Protein AF-0000000075213824 (afdb_homodimer)

InterPro domains:
  IPR003691 Fluoride-specific ion channel FluC [MF_00454] (3-118)
  IPR003691 Fluoride-specific ion channel FluC [PF02537] (4-113)
  IPR003691 Fluoride-specific ion channel FluC [PTHR28259] (3-113)
  IPR003691 Fluoride-specific ion channel FluC [TIGR00494] (4-116)

Foldseek 3Di:
DLVVLQAQLLVQLQVVLVVQVPPDDPDLAPVSLLVQLLQLLLQLLQLVLLPVVDDDDDPSVCSNRNNRNSVNNHDDVVLVVSLVVCVVVVVPVSSVCSVVSSVVSSVVSSVNSNVVNVVVD/DQVVLQAQLLVQLQVVLVVQVPPDDPDLAPVSLLVQLLQLLLQLLQLVLLPVVDDDDDPSVCSNRNNRNSVNNHDDVVLVVSLVVCVVVVVPVSSVCSVVSSVVSSVVSSVNSNVVNVVVD

Sequence (242 aa):
MNFLFVALGGALGAVLRYAISLIPVKTDFPILTLVTNIVGAVAIGFIVGIVSEKENTSPNTVLFWKTGVCGGFTTFSTFSLEAVNLFENKMYCLGGLYVALSVAFCLLGVFCGKRLASVVAMNFLFVALGGALGAVLRYAISLIPVKTDFPILTLVTNIVGAVAIGFIVGIVSEKENTSPNTVLFWKTGVCGGFTTFSTFSLEAVNLFENKMYCLGGLYVALSVAFCLLGVFCGKRLASVVA

Structure (mmCIF, N/CA/C/O backbone):
data_AF-0000000075213824-model_v1
#
loop_
_entity.id
_entity.type
_entity.pdbx_description
1 polymer 'Fluoride-specific ion channel FluC'
#
loop_
_atom_site.group_PDB
_atom_site.id
_atom_site.type_symbol
_atom_site.label_atom_id
_atom_site.label_alt_id
_atom_site.label_comp_id
_atom_site.label_asym_id
_atom_site.label_entity_id
_atom_site.label_seq_id
_atom_site.pdbx_PDB_ins_code
_atom_site.Cartn_x
_atom_site.Cartn_y
_atom_site.Cartn_z
_atom_site.occupancy
_atom_site.B_iso_or_equiv
_atom_site.auth_seq_id
_atom_site.auth_comp_id
_atom_site.auth_asym_id
_atom_site.auth_atom_id
_atom_site.pdbx_PDB_model_num
ATOM 1 N N . MET A 1 1 ? 19.828 -13.445 2.869 1 72.81 1 MET A N 1
ATOM 2 C C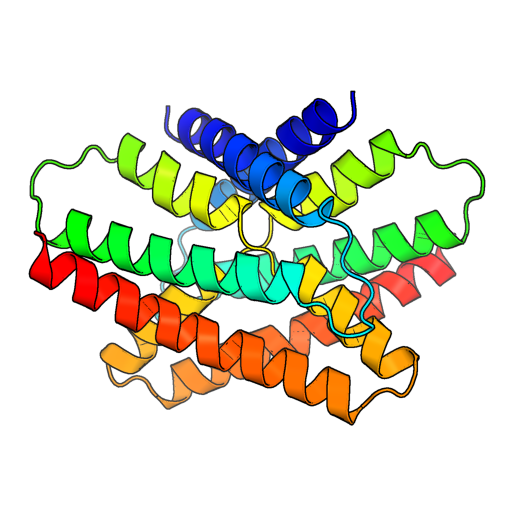A . MET A 1 1 ? 19.828 -13.242 1.422 1 72.81 1 MET A CA 1
ATOM 3 C C . MET A 1 1 ? 18.453 -12.781 0.932 1 72.81 1 MET A C 1
ATOM 5 O O . MET A 1 1 ? 18.359 -11.789 0.207 1 72.81 1 MET A O 1
ATOM 9 N N . ASN A 1 2 ? 17.375 -13.109 1.515 1 92.38 2 ASN A N 1
ATOM 10 C CA . ASN A 1 2 ? 16 -12.758 1.125 1 92.38 2 ASN A CA 1
ATOM 11 C C . ASN A 1 2 ? 15.664 -11.328 1.517 1 92.38 2 ASN A C 1
ATOM 13 O O . ASN A 1 2 ? 15.156 -10.562 0.696 1 92.38 2 ASN A O 1
ATOM 17 N N . PHE A 1 3 ? 16.297 -10.883 2.588 1 96.62 3 PHE A N 1
ATOM 18 C CA . PHE A 1 3 ? 15.938 -9.578 3.127 1 96.62 3 PHE A CA 1
ATOM 19 C C . PHE A 1 3 ? 16.578 -8.461 2.314 1 96.62 3 PHE A C 1
ATOM 21 O O . PHE A 1 3 ? 16 -7.383 2.166 1 96.62 3 PHE A O 1
ATOM 28 N N . LEU A 1 4 ? 17.719 -8.758 1.762 1 97.75 4 LEU A N 1
ATOM 29 C CA . LEU A 1 4 ? 18.422 -7.754 0.97 1 97.75 4 LEU A CA 1
ATOM 30 C C . LEU A 1 4 ? 17.656 -7.449 -0.316 1 97.75 4 LEU A C 1
ATOM 32 O O . LEU A 1 4 ? 17.562 -6.289 -0.723 1 97.75 4 LEU A O 1
ATOM 36 N N . PHE A 1 5 ? 17.156 -8.438 -0.969 1 98.31 5 PHE A N 1
ATOM 37 C CA . PHE A 1 5 ? 16.391 -8.258 -2.193 1 98.31 5 PHE A CA 1
ATOM 38 C C . PHE A 1 5 ? 15.109 -7.484 -1.914 1 98.31 5 PHE A C 1
ATOM 40 O O . PHE A 1 5 ? 14.711 -6.617 -2.699 1 98.31 5 PHE A O 1
ATOM 47 N N . VAL A 1 6 ? 14.5 -7.77 -0.784 1 98.75 6 VAL A N 1
ATOM 48 C CA . VAL A 1 6 ? 13.281 -7.074 -0.372 1 98.75 6 VAL A CA 1
ATOM 49 C C . VAL A 1 6 ? 13.609 -5.617 -0.057 1 98.75 6 VAL A C 1
ATOM 51 O O . VAL A 1 6 ? 12.875 -4.711 -0.455 1 98.75 6 VAL A O 1
ATOM 54 N N . ALA A 1 7 ? 14.734 -5.457 0.624 1 98.81 7 ALA A N 1
ATOM 55 C CA . ALA A 1 7 ? 15.156 -4.105 0.99 1 98.81 7 ALA A CA 1
ATOM 56 C C . ALA A 1 7 ? 15.445 -3.268 -0.251 1 98.81 7 ALA A C 1
ATOM 58 O O . ALA A 1 7 ? 14.984 -2.129 -0.359 1 98.81 7 ALA A O 1
ATOM 59 N N . LEU A 1 8 ? 16.156 -3.787 -1.175 1 98.75 8 LEU A N 1
ATOM 60 C CA . LEU A 1 8 ? 16.516 -3.076 -2.396 1 98.75 8 LEU A CA 1
ATOM 61 C C . LEU A 1 8 ? 15.289 -2.805 -3.254 1 98.75 8 LEU A C 1
ATOM 63 O O . LEU A 1 8 ? 15.133 -1.708 -3.793 1 98.75 8 LEU A O 1
ATOM 67 N N . GLY A 1 9 ? 14.484 -3.814 -3.404 1 98.81 9 GLY A N 1
ATOM 68 C CA . GLY A 1 9 ? 13.242 -3.617 -4.129 1 98.81 9 GLY A CA 1
ATOM 69 C C . GLY A 1 9 ? 12.328 -2.588 -3.486 1 98.81 9 GLY A C 1
ATOM 70 O O . GLY A 1 9 ? 11.75 -1.747 -4.176 1 98.81 9 GLY A O 1
ATOM 71 N N . GLY A 1 10 ? 12.211 -2.727 -2.127 1 98.88 10 GLY A N 1
ATOM 72 C CA . GLY A 1 10 ? 11.414 -1.757 -1.396 1 98.88 10 GLY A CA 1
ATOM 73 C C . GLY A 1 10 ? 11.906 -0.332 -1.553 1 98.88 10 GLY A C 1
ATOM 74 O O . GLY A 1 10 ? 11.109 0.595 -1.716 1 98.88 10 GLY A O 1
ATOM 75 N N . ALA A 1 11 ? 13.195 -0.197 -1.51 1 98.81 11 ALA A N 1
ATOM 76 C CA . ALA A 1 11 ? 13.797 1.117 -1.727 1 98.81 11 ALA A CA 1
ATOM 77 C C . ALA A 1 11 ? 13.461 1.649 -3.117 1 98.81 11 ALA A C 1
ATOM 79 O O . ALA A 1 11 ? 13.055 2.803 -3.266 1 98.81 11 ALA A O 1
ATOM 80 N N . LEU A 1 12 ? 13.641 0.849 -4.094 1 98.88 12 LEU A N 1
ATOM 81 C CA . LEU A 1 12 ? 13.352 1.25 -5.469 1 98.88 12 LEU A CA 1
ATOM 82 C C . LEU A 1 12 ? 11.875 1.611 -5.629 1 98.88 12 LEU A C 1
ATOM 84 O O . LEU A 1 12 ? 11.547 2.645 -6.219 1 98.88 12 LEU A O 1
ATOM 88 N N . GLY A 1 13 ? 11.016 0.754 -5.137 1 98.88 13 GLY A N 1
ATOM 89 C CA . GLY A 1 13 ? 9.586 1.029 -5.203 1 98.88 13 GLY A CA 1
ATOM 90 C C . GLY A 1 13 ? 9.203 2.344 -4.555 1 98.88 13 GLY A C 1
ATOM 91 O O . GLY A 1 13 ? 8.469 3.143 -5.145 1 98.88 13 GLY A O 1
ATOM 92 N N . ALA A 1 14 ? 9.727 2.529 -3.385 1 98.88 14 ALA A N 1
ATOM 93 C CA . ALA A 1 14 ? 9.414 3.748 -2.641 1 98.88 14 ALA A CA 1
ATOM 94 C C . ALA A 1 14 ? 9.922 4.984 -3.381 1 98.88 14 ALA A C 1
ATOM 96 O O . ALA A 1 14 ? 9.234 6.008 -3.432 1 98.88 14 ALA A O 1
ATOM 97 N N . VAL A 1 15 ? 11.086 4.91 -3.934 1 98.88 15 VAL A N 1
ATOM 98 C CA . VAL A 1 15 ? 11.688 6.031 -4.645 1 98.88 15 VAL A CA 1
ATOM 99 C C . VAL A 1 15 ? 10.883 6.336 -5.906 1 98.88 15 VAL A C 1
ATOM 101 O O . VAL A 1 15 ? 10.656 7.504 -6.238 1 98.88 15 VAL A O 1
ATOM 104 N N . LEU A 1 16 ? 10.438 5.348 -6.621 1 98.88 16 LEU A N 1
ATOM 105 C CA . LEU A 1 16 ? 9.617 5.551 -7.812 1 98.88 16 LEU A CA 1
ATOM 106 C C . LEU A 1 16 ? 8.281 6.184 -7.449 1 98.88 16 LEU A C 1
ATOM 108 O O . LEU A 1 16 ? 7.82 7.102 -8.125 1 98.88 16 LEU A O 1
ATOM 112 N N . ARG A 1 17 ? 7.691 5.637 -6.418 1 98.81 17 ARG A N 1
ATOM 113 C CA . ARG A 1 17 ? 6.445 6.234 -5.945 1 98.81 17 ARG A CA 1
ATOM 114 C C . ARG A 1 17 ? 6.641 7.707 -5.613 1 98.81 17 ARG A C 1
ATOM 116 O O . ARG A 1 17 ? 5.824 8.547 -5.996 1 98.81 17 ARG A O 1
ATOM 123 N N . TYR A 1 18 ? 7.664 8.023 -4.891 1 98.62 18 TYR A N 1
ATOM 124 C CA . TYR A 1 18 ? 7.945 9.398 -4.492 1 98.62 18 TYR A CA 1
ATOM 125 C C . TYR A 1 18 ? 8.188 10.281 -5.707 1 98.62 18 TYR A C 1
ATOM 127 O O . TYR A 1 18 ? 7.695 11.414 -5.773 1 98.62 18 TYR A O 1
ATOM 135 N N . ALA A 1 19 ? 8.984 9.773 -6.664 1 98.56 19 ALA A N 1
ATOM 136 C CA . ALA A 1 19 ? 9.25 10.523 -7.887 1 98.56 19 ALA A CA 1
ATOM 137 C C . ALA A 1 19 ? 7.953 10.883 -8.609 1 98.56 19 ALA A C 1
ATOM 139 O O . ALA A 1 19 ? 7.785 12.016 -9.07 1 98.56 19 ALA A O 1
ATOM 140 N N . ILE A 1 20 ? 7.051 9.953 -8.703 1 98.44 20 ILE A N 1
ATOM 141 C CA . ILE A 1 20 ? 5.762 10.188 -9.344 1 98.44 20 ILE A CA 1
ATOM 142 C C . ILE A 1 20 ? 4.973 11.234 -8.555 1 98.44 20 ILE A C 1
ATOM 144 O O . ILE A 1 20 ? 4.289 12.078 -9.141 1 98.44 20 ILE A O 1
ATOM 148 N N . SER A 1 21 ? 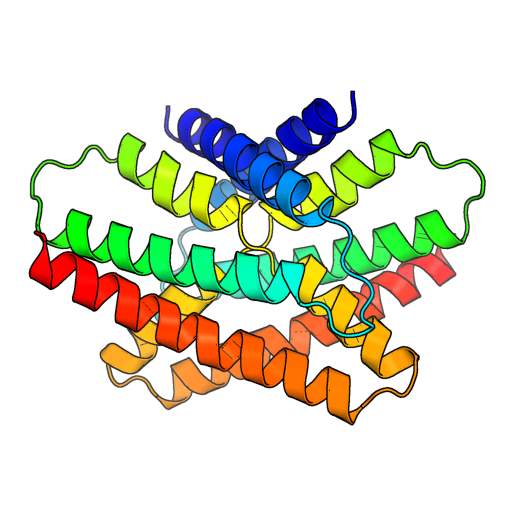5.113 11.188 -7.227 1 97.5 21 SER A N 1
ATOM 149 C CA . SER A 1 21 ? 4.367 12.102 -6.367 1 97.5 21 SER A CA 1
ATOM 150 C C . SER A 1 21 ? 4.828 13.539 -6.566 1 97.5 21 SER A C 1
ATOM 152 O O . SER A 1 21 ? 4.129 14.477 -6.176 1 97.5 21 SER A O 1
ATOM 154 N N . LEU A 1 22 ? 5.984 13.711 -7.141 1 96.81 22 LEU A N 1
ATOM 155 C CA . LEU A 1 22 ? 6.547 15.047 -7.32 1 96.81 22 LEU A CA 1
ATOM 156 C C . LEU A 1 22 ? 6.008 15.695 -8.594 1 96.81 22 LEU A C 1
ATOM 158 O O . LEU A 1 22 ? 6.191 16.906 -8.805 1 96.81 22 LEU A O 1
ATOM 162 N N . ILE A 1 23 ? 5.355 14.922 -9.477 1 97.19 23 ILE A N 1
ATOM 163 C CA . ILE A 1 23 ? 4.73 15.492 -10.672 1 97.19 23 ILE A CA 1
ATOM 164 C C . ILE A 1 23 ? 3.641 16.484 -10.258 1 97.19 23 ILE A C 1
ATOM 166 O O . ILE A 1 23 ? 2.744 16.141 -9.484 1 97.19 23 ILE A O 1
ATOM 170 N N . PRO A 1 24 ? 3.752 17.703 -10.656 1 95.44 24 PRO A N 1
ATOM 171 C CA . PRO A 1 24 ? 2.779 18.703 -10.219 1 95.44 24 PRO A CA 1
ATOM 172 C C . PRO A 1 24 ? 1.397 18.484 -10.828 1 95.44 24 PRO A C 1
ATOM 174 O O . PRO A 1 24 ? 1.244 18.547 -12.055 1 95.44 24 PRO A O 1
ATOM 177 N N . VAL A 1 25 ? 0.454 18.031 -10.094 1 92.25 25 VAL A N 1
ATOM 178 C CA . VAL A 1 25 ? -0.949 17.875 -10.461 1 92.25 25 VAL A CA 1
ATOM 179 C C . VAL A 1 25 ? -1.824 18.703 -9.516 1 92.25 25 VAL A C 1
ATOM 181 O O . VAL A 1 25 ? -1.709 18.594 -8.297 1 92.25 25 VAL A O 1
ATOM 184 N N . LYS A 1 26 ? -2.561 19.656 -10.07 1 92.38 26 LYS A N 1
ATOM 185 C CA . LYS A 1 26 ? -3.406 20.531 -9.273 1 92.38 26 LYS A CA 1
ATOM 186 C C . LYS A 1 26 ? -4.844 20.031 -9.227 1 92.38 26 LYS A C 1
ATOM 188 O O . LYS A 1 26 ? -5.684 20.438 -10.023 1 92.38 26 LYS A O 1
ATOM 193 N N . THR A 1 27 ? -5.129 19.125 -8.43 1 92.81 27 THR A N 1
ATOM 194 C CA . THR A 1 27 ? -6.465 18.578 -8.227 1 92.81 27 THR A CA 1
ATOM 195 C C . THR A 1 27 ? -6.664 18.172 -6.766 1 92.81 27 THR A C 1
ATOM 197 O O . THR A 1 27 ? -5.699 17.844 -6.07 1 92.81 27 THR A O 1
ATOM 200 N N . ASP A 1 28 ? -7.844 18.312 -6.289 1 92.94 28 ASP A N 1
ATOM 201 C CA . ASP A 1 28 ? -8.172 17.844 -4.949 1 92.94 28 ASP A CA 1
ATOM 202 C C . ASP A 1 28 ? -8.211 16.312 -4.898 1 92.94 28 ASP A C 1
ATOM 204 O O . ASP A 1 28 ? -8.109 15.719 -3.822 1 92.94 28 ASP A O 1
ATOM 208 N N . PHE A 1 29 ? -8.398 15.727 -6.039 1 97.44 29 PHE A N 1
ATOM 209 C CA . PHE A 1 29 ? -8.484 14.273 -6.156 1 97.44 29 PHE A CA 1
ATOM 210 C C . PHE A 1 29 ? -7.09 13.648 -6.188 1 97.44 29 PHE A C 1
ATOM 212 O O . PHE A 1 29 ? -6.258 14.023 -7.012 1 97.44 29 PHE A O 1
ATOM 219 N N . PRO A 1 30 ? -6.793 12.688 -5.262 1 98.19 30 PRO A N 1
ATOM 220 C CA . PRO A 1 30 ? -5.457 12.094 -5.18 1 98.19 30 PRO A CA 1
ATOM 221 C C . PRO A 1 30 ? -5.148 11.164 -6.355 1 98.19 30 PRO A C 1
ATOM 223 O O . PRO A 1 30 ? -5.035 9.953 -6.176 1 98.19 30 PRO A O 1
ATOM 226 N N . ILE A 1 31 ? -4.895 11.758 -7.48 1 98.5 31 ILE A N 1
ATOM 227 C CA . ILE A 1 31 ? -4.824 11.008 -8.734 1 98.5 31 ILE A CA 1
ATOM 228 C C . ILE A 1 31 ? -3.484 10.281 -8.828 1 98.5 31 ILE A C 1
ATOM 230 O O . ILE A 1 31 ? -3.404 9.188 -9.391 1 98.5 31 ILE A O 1
ATOM 234 N N . LEU A 1 32 ? -2.449 10.867 -8.312 1 98.62 32 LEU A N 1
ATOM 235 C CA . LEU A 1 32 ? -1.13 10.266 -8.469 1 98.62 32 LEU A CA 1
ATOM 236 C C . LEU A 1 32 ? -1.015 8.992 -7.641 1 98.62 32 LEU A C 1
ATOM 238 O O . LEU A 1 32 ? -0.479 7.988 -8.109 1 98.62 32 LEU A O 1
ATOM 242 N N . THR A 1 33 ? -1.508 9 -6.402 1 98.69 33 THR A N 1
ATOM 243 C CA . THR A 1 33 ? -1.528 7.789 -5.594 1 98.69 33 THR A CA 1
ATOM 244 C C . THR A 1 33 ? -2.416 6.727 -6.23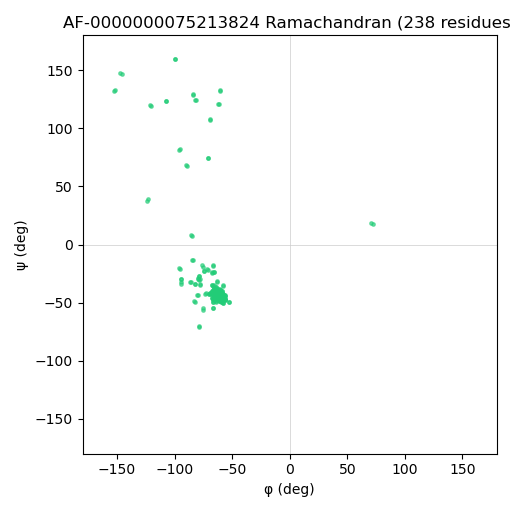8 1 98.69 33 THR A C 1
ATOM 246 O O . THR A 1 33 ? -2.062 5.547 -6.258 1 98.69 33 THR A O 1
ATOM 249 N N . LEU A 1 34 ? -3.545 7.152 -6.777 1 98.81 34 LEU A N 1
ATOM 250 C CA . LEU A 1 34 ? -4.453 6.238 -7.457 1 98.81 34 LEU A CA 1
ATOM 251 C C . LEU A 1 34 ? -3.746 5.527 -8.609 1 98.81 34 LEU A C 1
ATOM 253 O O . LEU A 1 34 ? -3.781 4.297 -8.695 1 98.81 34 LEU A O 1
ATOM 257 N N . VAL A 1 35 ? -3.111 6.285 -9.43 1 98.69 35 VAL A N 1
ATOM 258 C CA . VAL A 1 35 ? -2.463 5.73 -10.617 1 98.69 35 VAL A CA 1
ATOM 259 C C . VAL A 1 35 ? -1.308 4.824 -10.195 1 98.69 35 VAL A C 1
ATOM 261 O O . VAL A 1 35 ? -1.108 3.754 -10.773 1 98.69 35 VAL A O 1
ATOM 264 N N . THR A 1 36 ? -0.547 5.238 -9.211 1 98.88 36 THR A N 1
ATOM 265 C CA . THR A 1 36 ? 0.583 4.449 -8.734 1 98.88 36 THR A CA 1
ATOM 266 C C . THR A 1 36 ? 0.111 3.1 -8.195 1 98.88 36 THR A C 1
ATOM 268 O O . THR A 1 36 ? 0.705 2.062 -8.5 1 98.88 36 THR A O 1
ATOM 271 N N . ASN A 1 37 ? -0.933 3.105 -7.441 1 98.94 37 ASN A N 1
ATOM 272 C CA . ASN A 1 37 ? -1.471 1.86 -6.902 1 98.94 37 ASN A CA 1
ATOM 273 C C . ASN A 1 37 ? -2.02 0.961 -8.008 1 98.94 37 ASN A C 1
ATOM 275 O O . ASN A 1 37 ? -1.827 -0.255 -7.977 1 98.94 37 ASN A O 1
ATOM 279 N N . ILE A 1 38 ? -2.645 1.541 -9.008 1 98.94 38 ILE A N 1
ATOM 280 C CA . ILE A 1 38 ? -3.193 0.759 -10.109 1 98.94 38 ILE A CA 1
ATOM 281 C C . ILE A 1 38 ? -2.059 0.132 -10.914 1 98.94 38 ILE A C 1
ATOM 283 O O . ILE A 1 38 ? -2.098 -1.06 -11.234 1 98.94 38 ILE A O 1
ATOM 287 N N . VAL A 1 39 ? -1.058 0.915 -11.219 1 98.94 39 VAL A N 1
ATOM 288 C CA . VAL A 1 39 ? 0.092 0.418 -11.969 1 98.94 39 VAL A CA 1
ATOM 289 C C . VAL A 1 39 ? 0.768 -0.71 -11.195 1 98.94 39 VAL A C 1
ATOM 291 O O . VAL A 1 39 ? 1.14 -1.734 -11.773 1 98.94 39 VAL A O 1
ATOM 294 N N . GLY A 1 40 ? 0.932 -0.508 -9.891 1 98.94 40 GLY A N 1
ATOM 295 C CA . GLY A 1 40 ? 1.496 -1.549 -9.047 1 98.94 40 GLY A CA 1
ATOM 296 C C . GLY A 1 40 ? 0.665 -2.818 -9.031 1 98.94 40 GLY A C 1
ATOM 297 O O . GLY A 1 40 ? 1.21 -3.924 -9.016 1 98.94 40 GLY A O 1
ATOM 298 N N . ALA A 1 41 ? -0.636 -2.691 -9.023 1 98.94 41 ALA A N 1
ATOM 299 C CA . ALA A 1 41 ? -1.536 -3.842 -9.039 1 98.94 41 ALA A CA 1
ATOM 300 C C . ALA A 1 41 ? -1.413 -4.609 -10.352 1 98.94 41 ALA A C 1
ATOM 302 O O . ALA A 1 41 ? -1.38 -5.84 -10.359 1 98.94 41 ALA A O 1
ATOM 303 N N . VAL A 1 42 ? -1.354 -3.885 -11.477 1 98.94 42 VAL A N 1
ATOM 304 C CA . VAL A 1 42 ? -1.151 -4.523 -12.773 1 98.94 42 VAL A CA 1
ATOM 305 C C . VAL A 1 42 ? 0.188 -5.258 -12.781 1 98.94 42 VAL A C 1
ATOM 307 O O . VAL A 1 42 ? 0.271 -6.406 -13.219 1 98.94 42 VAL A O 1
ATOM 310 N N . ALA A 1 43 ? 1.199 -4.605 -12.305 1 98.88 43 ALA A N 1
ATOM 311 C CA . ALA A 1 43 ? 2.553 -5.156 -12.32 1 98.88 43 ALA A CA 1
ATOM 312 C C . ALA A 1 43 ? 2.627 -6.445 -11.508 1 98.88 43 ALA A C 1
ATOM 314 O O . ALA A 1 43 ? 3.207 -7.438 -11.953 1 98.88 43 ALA A O 1
ATOM 315 N N . ILE A 1 44 ? 2.027 -6.434 -10.281 1 98.81 44 ILE A N 1
ATOM 316 C CA . ILE A 1 44 ? 2.133 -7.621 -9.438 1 98.81 44 ILE A CA 1
ATOM 317 C C . ILE A 1 44 ? 1.355 -8.773 -10.07 1 98.81 44 ILE A C 1
ATOM 319 O O . ILE A 1 44 ? 1.771 -9.93 -9.984 1 98.81 44 ILE A O 1
ATOM 323 N N . GLY A 1 45 ? 0.167 -8.453 -10.633 1 98.75 45 GLY A N 1
ATOM 324 C CA . GLY A 1 45 ? -0.548 -9.477 -11.375 1 98.75 45 GLY A CA 1
ATOM 325 C C . GLY A 1 45 ? 0.274 -10.086 -12.5 1 98.75 45 GLY A C 1
ATOM 326 O O . GLY A 1 45 ? 0.293 -11.305 -12.664 1 98.75 45 GLY A O 1
ATOM 327 N N . PHE A 1 46 ? 0.956 -9.242 -13.242 1 98.56 46 PHE A N 1
ATOM 328 C CA . PHE A 1 46 ? 1.811 -9.688 -14.336 1 98.56 46 PHE A CA 1
ATOM 329 C C . PHE A 1 46 ? 2.951 -10.555 -13.812 1 98.56 46 PHE A C 1
ATOM 331 O O . PHE A 1 46 ? 3.248 -11.609 -14.383 1 98.56 46 PHE A O 1
ATOM 338 N N . ILE A 1 47 ? 3.582 -10.156 -12.773 1 97.88 47 ILE A N 1
ATOM 339 C CA . ILE A 1 47 ? 4.723 -10.859 -12.195 1 97.88 47 ILE A CA 1
ATOM 340 C C . ILE A 1 47 ? 4.293 -12.242 -11.727 1 97.88 47 ILE A C 1
ATOM 342 O O . ILE A 1 47 ? 4.949 -13.242 -12.031 1 97.88 47 ILE A O 1
ATOM 346 N N . VAL A 1 48 ? 3.178 -12.281 -11 1 97.19 48 VAL A N 1
ATOM 347 C CA . VAL A 1 48 ? 2.746 -13.578 -10.477 1 97.19 48 VAL A CA 1
ATOM 348 C C . VAL A 1 48 ? 2.32 -14.484 -11.625 1 97.19 48 VAL A C 1
ATOM 350 O O . VAL A 1 48 ? 2.523 -15.703 -11.57 1 97.19 48 VAL A O 1
ATOM 353 N N . GLY A 1 49 ? 1.729 -13.883 -12.648 1 96.81 49 GLY A N 1
ATOM 354 C CA . GLY A 1 49 ? 1.365 -14.656 -13.82 1 96.81 49 GLY A CA 1
ATOM 355 C C . GLY A 1 49 ? 2.562 -15.25 -14.539 1 96.81 49 GLY A C 1
ATOM 356 O O . GLY A 1 49 ? 2.551 -16.422 -14.906 1 96.81 49 GLY A O 1
ATOM 357 N N . ILE A 1 50 ? 3.594 -14.492 -14.773 1 95.81 50 ILE A N 1
ATOM 358 C CA . ILE A 1 50 ? 4.793 -14.953 -15.469 1 95.81 50 ILE A CA 1
ATOM 359 C C . ILE A 1 50 ? 5.488 -16.031 -14.641 1 95.81 50 ILE A C 1
ATOM 361 O O . ILE A 1 50 ? 5.961 -17.031 -15.188 1 95.81 50 ILE A O 1
ATOM 365 N N . VAL A 1 51 ? 5.625 -15.758 -13.344 1 94.69 51 VAL A N 1
ATOM 366 C CA . VAL A 1 51 ? 6.305 -16.688 -12.445 1 94.69 51 VAL A CA 1
ATOM 367 C C . VAL A 1 51 ? 5.57 -18.031 -12.43 1 94.69 51 VAL A C 1
ATOM 369 O O . VAL A 1 51 ? 6.199 -19.078 -12.328 1 94.69 51 VAL A O 1
ATOM 372 N N . SER A 1 52 ? 4.27 -18 -12.461 1 91.25 52 SER A N 1
ATOM 373 C CA . SER A 1 52 ? 3.469 -19.219 -12.445 1 91.25 52 SER A CA 1
ATOM 374 C C . SER A 1 52 ? 3.686 -20.031 -13.719 1 91.25 52 SER A C 1
ATOM 376 O O . SER A 1 52 ? 3.486 -21.25 -13.719 1 91.25 52 SER A O 1
ATOM 378 N N . GLU A 1 53 ? 4.102 -19.469 -14.805 1 87.62 53 GLU A N 1
ATOM 379 C CA . GLU A 1 53 ? 4.285 -20.125 -16.094 1 87.62 53 GLU A CA 1
ATOM 380 C C . GLU A 1 53 ? 5.73 -20.578 -16.281 1 87.62 53 GLU A C 1
ATOM 382 O O . GLU A 1 53 ? 6.012 -21.453 -17.094 1 87.62 53 GLU A O 1
ATOM 387 N N . LYS A 1 54 ? 6.602 -19.938 -15.5 1 84.94 54 LYS A N 1
ATOM 388 C CA . LYS A 1 54 ? 8.023 -20.219 -15.695 1 84.94 54 LYS A CA 1
ATOM 389 C C . LYS A 1 54 ? 8.578 -21.062 -14.555 1 84.94 54 LYS A C 1
ATOM 391 O O . LYS A 1 54 ? 8.438 -20.719 -13.383 1 84.94 54 LYS A O 1
ATOM 396 N N . GLU A 1 55 ? 9.117 -22.141 -14.844 1 79.06 55 GLU A N 1
ATOM 397 C CA . GLU A 1 55 ? 9.562 -23.094 -13.836 1 79.06 55 GLU A CA 1
ATOM 398 C C . GLU A 1 55 ? 10.852 -22.625 -13.164 1 79.06 55 GLU A C 1
ATOM 400 O O . GLU A 1 55 ? 11.109 -22.969 -12.008 1 79.06 55 GLU A O 1
ATOM 405 N N . ASN A 1 56 ? 11.609 -21.75 -13.703 1 86.25 56 ASN A N 1
ATOM 406 C CA . ASN A 1 56 ? 12.945 -21.531 -13.156 1 86.25 56 ASN A CA 1
ATOM 407 C C . ASN A 1 56 ? 13.148 -20.078 -12.742 1 86.25 56 ASN A C 1
ATOM 409 O O . ASN A 1 56 ? 14.266 -19.562 -12.805 1 86.25 56 ASN A O 1
ATOM 413 N N . THR A 1 57 ? 12.086 -19.578 -12.188 1 89.69 57 THR A N 1
ATOM 414 C CA . THR A 1 57 ? 12.305 -18.203 -11.734 1 89.69 57 THR A CA 1
ATOM 415 C C . THR A 1 57 ? 12.945 -18.188 -10.352 1 89.69 57 THR A C 1
ATOM 417 O O . THR A 1 57 ? 12.477 -18.875 -9.438 1 89.69 57 THR A O 1
ATOM 420 N N . SER A 1 58 ? 14.008 -17.484 -10.156 1 93.44 58 SER A N 1
ATOM 421 C CA . SER A 1 58 ? 14.719 -17.375 -8.883 1 93.44 58 SER A CA 1
ATOM 422 C C . SER A 1 58 ? 13.82 -16.781 -7.801 1 93.44 58 SER A C 1
ATOM 424 O O . SER A 1 58 ? 13.156 -15.766 -8.023 1 93.44 58 SER A O 1
ATOM 426 N N . PRO A 1 59 ? 13.789 -17.375 -6.617 1 93.19 59 PRO A N 1
ATOM 427 C CA . PRO A 1 59 ? 13.008 -16.828 -5.508 1 93.19 59 PRO A CA 1
ATOM 428 C C . PRO A 1 59 ? 13.406 -15.406 -5.141 1 93.19 59 PRO A C 1
ATOM 430 O O . PRO A 1 59 ? 12.555 -14.602 -4.766 1 93.19 59 PRO A O 1
ATOM 433 N N . ASN A 1 60 ? 14.68 -15.164 -5.262 1 95.31 60 ASN A N 1
ATOM 434 C CA . ASN A 1 60 ? 15.164 -13.828 -4.945 1 95.31 60 ASN A CA 1
ATOM 435 C C . ASN A 1 60 ? 14.633 -12.789 -5.926 1 95.31 60 ASN A C 1
ATOM 437 O O . ASN A 1 60 ? 14.367 -11.648 -5.547 1 95.31 60 ASN A O 1
ATOM 441 N N . THR A 1 61 ? 14.5 -13.195 -7.152 1 95.5 61 THR A N 1
ATOM 442 C CA . THR A 1 61 ? 13.938 -12.305 -8.164 1 95.5 61 THR A CA 1
ATOM 443 C C . THR A 1 61 ? 12.469 -12.008 -7.871 1 95.5 61 THR A C 1
ATOM 445 O O . THR A 1 61 ? 12.023 -10.867 -7.992 1 95.5 61 THR A O 1
ATOM 448 N N . VAL A 1 62 ? 11.766 -12.992 -7.465 1 96.81 62 VAL A N 1
ATOM 449 C CA . VAL A 1 62 ? 10.352 -12.836 -7.125 1 96.81 62 VAL A CA 1
ATOM 450 C C . VAL A 1 62 ? 10.211 -11.922 -5.91 1 96.81 62 VAL A C 1
ATOM 452 O O . VAL A 1 62 ? 9.383 -11.008 -5.91 1 96.81 62 VAL A O 1
ATOM 455 N N . LEU A 1 63 ? 11.047 -12.141 -4.902 1 97.75 63 LEU A N 1
ATOM 456 C CA . LEU A 1 63 ? 11.023 -11.312 -3.703 1 97.75 63 LEU A CA 1
ATOM 457 C C . LEU A 1 63 ? 11.336 -9.859 -4.047 1 97.75 63 LEU A C 1
ATOM 459 O O . LEU A 1 63 ? 10.688 -8.938 -3.531 1 97.75 63 LEU A O 1
ATOM 463 N N . PHE A 1 64 ? 12.289 -9.656 -4.918 1 98.56 64 PHE A N 1
ATOM 464 C CA . PHE A 1 64 ? 12.703 -8.305 -5.301 1 98.56 64 PHE A CA 1
ATOM 465 C C . PHE A 1 64 ? 11.562 -7.57 -5.992 1 98.56 64 PHE A C 1
ATOM 467 O O . PHE A 1 64 ? 11.211 -6.453 -5.609 1 98.56 64 PHE A O 1
ATOM 474 N N . TRP A 1 65 ? 10.953 -8.195 -6.957 1 98.38 65 TRP A N 1
ATOM 475 C CA . TRP A 1 65 ? 9.969 -7.508 -7.789 1 98.38 65 TRP A CA 1
ATOM 476 C C . TRP A 1 65 ? 8.609 -7.477 -7.109 1 98.38 65 TRP A C 1
ATOM 478 O O . TRP A 1 65 ? 7.977 -6.422 -7.012 1 98.38 65 TRP A O 1
ATOM 488 N N . LYS A 1 66 ? 8.094 -8.633 -6.602 1 98.31 66 LYS A N 1
ATOM 489 C CA . LYS A 1 66 ? 6.746 -8.766 -6.055 1 98.31 66 LYS A CA 1
ATOM 490 C C . LYS A 1 66 ? 6.648 -8.133 -4.668 1 98.31 66 LYS A C 1
ATOM 492 O O . LYS A 1 66 ? 5.875 -7.195 -4.461 1 98.31 66 LYS A O 1
ATOM 497 N N . THR A 1 67 ? 7.52 -8.562 -3.756 1 98.12 67 THR A N 1
ATOM 498 C CA . THR A 1 67 ? 7.465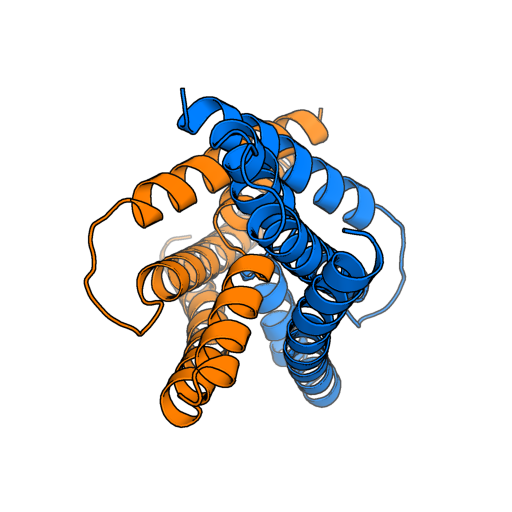 -8.133 -2.361 1 98.12 67 THR A CA 1
ATOM 499 C C . THR A 1 67 ? 8.109 -6.762 -2.193 1 98.12 67 THR A C 1
ATOM 501 O O . THR A 1 67 ? 7.594 -5.914 -1.465 1 98.12 67 THR A O 1
ATOM 504 N N . GLY A 1 68 ? 9.266 -6.617 -2.871 1 98.62 68 GLY A N 1
ATOM 505 C CA . GLY A 1 68 ? 10 -5.367 -2.744 1 98.62 68 GLY A CA 1
ATOM 506 C C . GLY A 1 68 ? 9.422 -4.246 -3.59 1 98.62 68 GLY A C 1
ATOM 507 O O . GLY A 1 68 ? 8.688 -3.395 -3.084 1 98.62 68 GLY A O 1
ATOM 508 N N . VAL A 1 69 ? 9.555 -4.332 -4.906 1 98.88 69 VAL A N 1
ATOM 509 C CA . VAL A 1 69 ? 9.25 -3.221 -5.801 1 98.88 69 VAL A CA 1
ATOM 510 C C . VAL A 1 69 ? 7.754 -2.934 -5.777 1 98.88 69 VAL A C 1
ATOM 512 O O . VAL A 1 69 ? 7.332 -1.81 -5.492 1 98.88 69 VAL A O 1
ATOM 515 N N . CYS A 1 70 ? 6.922 -3.928 -6.047 1 98.88 70 CYS A N 1
ATOM 516 C CA . CYS A 1 70 ? 5.484 -3.689 -6.07 1 98.88 70 CYS A CA 1
ATOM 517 C C . CYS A 1 70 ? 4.984 -3.252 -4.695 1 98.88 70 CYS A C 1
ATOM 519 O O . CYS A 1 70 ? 4.188 -2.318 -4.59 1 98.88 70 CYS A O 1
ATOM 521 N N . GLY A 1 71 ? 5.527 -3.902 -3.676 1 98.5 71 GLY A N 1
ATOM 522 C CA . GLY A 1 71 ? 5.145 -3.541 -2.32 1 98.5 71 GLY A CA 1
ATOM 523 C C . GLY A 1 71 ? 5.555 -2.129 -1.944 1 98.5 71 GLY A C 1
ATOM 524 O O . GLY A 1 71 ? 4.781 -1.399 -1.318 1 98.5 71 GLY A O 1
ATOM 525 N N . GLY A 1 72 ? 6.715 -1.764 -2.273 1 98.62 72 GLY A N 1
ATOM 526 C CA . GLY A 1 72 ? 7.207 -0.434 -1.955 1 98.62 72 GLY A CA 1
ATOM 527 C C . GLY A 1 72 ? 6.617 0.649 -2.838 1 98.62 72 GLY A C 1
ATOM 528 O O . GLY A 1 72 ? 6.578 1.819 -2.453 1 98.62 72 GLY A O 1
ATOM 529 N N . PHE A 1 73 ? 6.164 0.274 -3.959 1 98.88 73 PHE A N 1
ATOM 530 C CA . PHE A 1 73 ? 5.633 1.197 -4.953 1 98.88 73 PHE A CA 1
ATOM 531 C C . PHE A 1 73 ? 4.184 1.557 -4.641 1 98.88 73 PHE A C 1
ATOM 533 O O . PHE A 1 73 ? 3.74 2.672 -4.926 1 98.88 73 PHE A O 1
ATOM 540 N N . THR A 1 74 ? 3.461 0.629 -4.105 1 98.94 74 THR A N 1
ATOM 541 C CA . THR A 1 74 ? 2.07 0.881 -3.74 1 98.94 74 THR A CA 1
ATOM 542 C C . THR A 1 74 ? 1.949 1.17 -2.246 1 98.94 74 THR A C 1
ATOM 544 O O . THR A 1 74 ? 2.859 0.861 -1.473 1 98.94 74 THR A O 1
ATOM 547 N N . THR A 1 75 ? 0.892 1.784 -1.844 1 98.94 75 THR A N 1
ATOM 548 C CA . THR A 1 75 ? 0.773 2.168 -0.441 1 98.94 75 THR A CA 1
ATOM 549 C C . THR A 1 75 ? -0.692 2.236 -0.021 1 98.94 75 THR A C 1
ATOM 551 O O . THR A 1 75 ? -1.518 2.824 -0.722 1 98.94 75 THR A O 1
ATOM 554 N N . PHE A 1 76 ? -0.975 1.639 1.089 1 98.88 76 PHE A N 1
ATOM 555 C CA . PHE A 1 76 ? -2.311 1.697 1.669 1 98.88 76 PHE A CA 1
ATOM 556 C C . PHE A 1 76 ? -2.41 2.828 2.688 1 98.88 76 PHE A C 1
ATOM 558 O O . PHE A 1 76 ? -3.475 3.426 2.855 1 98.88 76 PHE A O 1
ATOM 565 N N . SER A 1 77 ? -1.321 3.178 3.354 1 98.88 77 SER A N 1
ATOM 566 C CA . SER A 1 77 ? -1.336 4.215 4.383 1 98.88 77 SER A CA 1
ATOM 567 C C . SER A 1 77 ? -1.622 5.586 3.781 1 98.88 77 SER A C 1
ATOM 569 O O . SER A 1 77 ? -2.48 6.32 4.277 1 98.88 77 SER A O 1
ATOM 571 N N . THR A 1 78 ? -0.895 5.918 2.641 1 98.81 78 THR A N 1
ATOM 572 C CA . THR A 1 78 ? -1.128 7.199 1.981 1 98.81 78 THR A CA 1
ATOM 573 C C . THR A 1 78 ? -2.541 7.266 1.411 1 98.81 78 THR A C 1
ATOM 575 O O . THR A 1 78 ? -3.215 8.289 1.523 1 98.81 78 THR A O 1
ATOM 578 N N . PHE A 1 79 ? -2.947 6.172 0.801 1 98.88 79 PHE A N 1
ATOM 579 C CA . PHE A 1 79 ? -4.32 6.086 0.31 1 98.88 79 PHE A CA 1
ATOM 580 C C . PHE A 1 79 ? -5.312 6.414 1.417 1 98.88 79 PHE A C 1
ATOM 582 O O . PHE A 1 79 ? -6.223 7.223 1.221 1 98.88 79 PHE A O 1
ATOM 589 N N . SER A 1 80 ? -5.16 5.797 2.582 1 98.94 80 SER A N 1
ATOM 590 C CA . SER A 1 80 ? -6.074 5.988 3.707 1 98.94 80 SER A CA 1
ATOM 591 C C . SER A 1 80 ? -6.02 7.422 4.227 1 98.94 80 SER A C 1
ATOM 593 O O . SER A 1 80 ? -7.055 8.008 4.543 1 98.94 80 SER A O 1
ATOM 595 N N . LEU A 1 81 ? -4.816 7.953 4.316 1 98.81 81 LEU A N 1
ATOM 596 C CA . LEU A 1 81 ? -4.645 9.32 4.789 1 98.81 81 LEU A CA 1
ATOM 597 C C . LEU A 1 81 ? -5.348 10.305 3.863 1 98.81 81 LEU A C 1
ATOM 599 O O . LEU A 1 81 ? -6.055 11.203 4.328 1 98.81 81 LEU A O 1
ATOM 603 N N . GLU A 1 82 ? -5.164 10.148 2.576 1 98.75 82 GLU A N 1
ATOM 604 C CA . GLU A 1 82 ? -5.77 11.039 1.595 1 98.75 82 GLU A CA 1
ATOM 605 C C . GLU A 1 82 ? -7.293 10.922 1.608 1 98.75 82 GLU A C 1
ATOM 607 O O . GLU A 1 82 ? -8 11.922 1.474 1 98.75 82 GLU A O 1
ATOM 612 N N . ALA A 1 83 ? -7.77 9.695 1.735 1 98.81 83 ALA A N 1
ATOM 613 C CA . ALA A 1 83 ? -9.211 9.492 1.848 1 98.81 83 ALA A CA 1
ATOM 614 C C . ALA A 1 83 ? -9.773 10.211 3.076 1 98.81 83 ALA A C 1
ATOM 616 O O . ALA A 1 83 ? -10.773 10.922 2.984 1 98.81 83 ALA A O 1
ATOM 617 N N . VAL A 1 84 ? -9.125 10.047 4.219 1 98.69 84 VAL A N 1
ATOM 618 C CA . VAL A 1 84 ? -9.562 10.672 5.465 1 98.69 84 VAL A CA 1
ATOM 619 C C . VAL A 1 84 ? -9.523 12.188 5.32 1 98.69 84 VAL A C 1
ATOM 621 O O . VAL A 1 84 ? -10.438 12.883 5.766 1 98.69 84 VAL A O 1
ATOM 624 N N . ASN A 1 85 ? -8.461 12.688 4.688 1 98.25 85 ASN A N 1
ATOM 625 C CA . ASN A 1 85 ? -8.375 14.133 4.465 1 98.25 85 ASN A CA 1
ATOM 626 C C . ASN A 1 85 ? -9.539 14.641 3.627 1 98.25 85 ASN A C 1
ATOM 628 O O . ASN A 1 85 ? -10.086 15.711 3.902 1 98.25 85 ASN A O 1
ATOM 632 N N . LEU A 1 86 ? -9.883 13.914 2.564 1 98.56 86 LEU A N 1
ATOM 633 C CA . LEU A 1 86 ? -11.031 14.305 1.748 1 98.56 86 LEU A CA 1
ATOM 634 C C . LEU A 1 86 ? -12.305 14.336 2.582 1 98.56 86 LEU A C 1
ATOM 636 O O . LEU A 1 86 ? -13.102 15.273 2.473 1 98.56 86 LEU A O 1
ATOM 640 N N . PHE A 1 87 ? -12.477 13.344 3.453 1 98.38 87 PHE A N 1
ATOM 641 C CA . PHE A 1 87 ? -13.664 13.281 4.297 1 98.38 87 PHE A CA 1
ATOM 642 C C . PHE A 1 87 ? -13.648 14.391 5.336 1 98.38 87 PHE A C 1
ATOM 644 O O . PHE A 1 87 ? -14.688 15 5.617 1 98.38 87 PHE A O 1
ATOM 651 N N . GLU A 1 88 ? -12.523 14.633 5.91 1 97.56 88 GLU A N 1
ATOM 652 C CA . GLU A 1 88 ? -12.398 15.695 6.902 1 97.56 88 GLU A CA 1
ATOM 653 C C . GLU A 1 88 ? -12.688 17.062 6.289 1 97.56 88 GLU A C 1
ATOM 655 O O . GLU A 1 88 ? -13.18 17.969 6.969 1 97.56 88 GLU A O 1
ATOM 660 N N . ASN A 1 89 ? -12.359 17.188 5.047 1 97.62 89 ASN A N 1
ATOM 661 C CA . ASN A 1 89 ? -12.617 18.438 4.328 1 97.62 89 ASN A CA 1
ATOM 662 C C . ASN A 1 89 ? -14.031 18.469 3.75 1 97.62 89 ASN A C 1
ATOM 664 O O . ASN A 1 89 ? -14.328 19.266 2.871 1 97.62 89 ASN A O 1
ATOM 668 N N . LYS A 1 90 ? -14.836 17.484 4.109 1 98 90 LYS A N 1
ATOM 669 C CA . LYS A 1 90 ? -16.266 17.391 3.781 1 98 90 LYS A CA 1
ATOM 670 C C . LYS A 1 90 ? -16.469 17.109 2.299 1 98 90 LYS A C 1
ATOM 672 O O . LYS A 1 90 ? -17.516 17.422 1.739 1 98 90 LYS A O 1
ATOM 677 N N . MET A 1 91 ? -15.477 16.641 1.662 1 98.19 91 MET A N 1
ATOM 678 C CA . MET A 1 91 ? -15.594 16.188 0.275 1 98.19 91 MET A CA 1
ATOM 679 C C . MET A 1 91 ? -15.977 14.719 0.202 1 98.19 91 MET A C 1
ATOM 681 O O . MET A 1 91 ? -15.234 13.906 -0.353 1 98.19 91 MET A O 1
ATOM 685 N N . TYR A 1 92 ? -17.172 14.406 0.608 1 98.12 92 TYR A N 1
ATOM 686 C CA . TYR A 1 92 ? -17.609 13.039 0.821 1 98.12 92 TYR A CA 1
ATOM 687 C C . TYR A 1 92 ? -17.719 12.289 -0.502 1 98.12 92 TYR A C 1
ATOM 689 O O . TYR A 1 92 ? -17.328 11.117 -0.596 1 98.12 92 TYR A O 1
ATOM 697 N N . CYS A 1 93 ? -18.266 12.969 -1.541 1 98 93 CYS A N 1
ATOM 698 C CA . CYS A 1 93 ? -18.406 12.32 -2.84 1 98 93 CYS A CA 1
ATOM 699 C C . CYS A 1 93 ? -17.047 11.992 -3.447 1 98 93 CYS A C 1
ATOM 701 O O . CYS A 1 93 ? -16.844 10.883 -3.939 1 98 93 CYS A O 1
ATOM 703 N N . LEU A 1 94 ? -16.125 12.93 -3.371 1 98.12 94 LEU A N 1
ATOM 704 C CA . LEU A 1 94 ? -14.781 12.719 -3.906 1 98.12 94 LEU A CA 1
ATOM 705 C C . LEU A 1 94 ? -14.062 11.617 -3.139 1 98.12 94 LEU A C 1
ATOM 707 O O . LEU A 1 94 ? -13.359 10.797 -3.734 1 98.12 94 LEU A O 1
ATOM 711 N N . GLY A 1 95 ? -14.234 11.695 -1.803 1 98.56 95 GLY A N 1
ATOM 712 C CA . GLY A 1 95 ? -13.633 10.648 -0.983 1 98.56 95 GLY A CA 1
ATOM 713 C C . GLY A 1 95 ? -14.164 9.266 -1.301 1 98.56 95 GLY A C 1
ATOM 714 O O . GLY A 1 95 ? -13.391 8.312 -1.445 1 98.56 95 GLY A O 1
ATOM 715 N N . GLY A 1 96 ? -15.469 9.188 -1.371 1 98.56 96 GLY A N 1
ATOM 716 C CA . GLY A 1 96 ? -16.078 7.914 -1.724 1 98.56 96 GLY A CA 1
ATOM 717 C C . GLY A 1 96 ? -15.641 7.391 -3.076 1 98.56 96 GLY A C 1
ATOM 718 O O . GLY A 1 96 ? -15.367 6.199 -3.229 1 98.56 96 GLY A O 1
ATOM 719 N N . LEU A 1 97 ? -15.617 8.227 -4.094 1 98.62 97 LEU A N 1
ATOM 720 C CA . LEU A 1 97 ? -15.172 7.855 -5.43 1 98.62 97 LEU A CA 1
ATOM 721 C C . LEU A 1 97 ? -13.719 7.395 -5.41 1 98.62 97 LEU A C 1
ATOM 723 O O . LEU A 1 97 ? -13.359 6.422 -6.074 1 98.62 97 LEU A O 1
ATOM 727 N N . TYR A 1 98 ? -12.883 8.133 -4.664 1 98.81 98 TYR A N 1
ATOM 728 C CA . TYR A 1 98 ? -11.469 7.797 -4.539 1 98.81 98 TYR A CA 1
ATOM 729 C C . TYR A 1 98 ? -11.281 6.395 -3.973 1 98.81 98 TYR A C 1
ATOM 731 O O . TYR A 1 98 ? -10.508 5.598 -4.504 1 98.81 98 TYR A O 1
ATOM 739 N N . VAL A 1 99 ? -12.039 6.082 -2.902 1 98.88 99 VAL A N 1
ATOM 740 C CA . VAL A 1 99 ? -11.969 4.773 -2.264 1 98.88 99 VAL A CA 1
ATOM 741 C C . VAL A 1 99 ? -12.469 3.701 -3.227 1 98.88 99 VAL A C 1
ATOM 743 O O . VAL A 1 99 ? -11.805 2.688 -3.439 1 98.88 99 VAL A O 1
ATOM 746 N N . ALA A 1 100 ? -13.578 3.953 -3.852 1 98.81 100 ALA A N 1
ATOM 747 C CA . ALA A 1 100 ? -14.203 2.979 -4.742 1 98.81 100 ALA A CA 1
ATOM 748 C C . ALA A 1 100 ? -13.32 2.709 -5.961 1 98.81 100 ALA A C 1
ATOM 750 O O . ALA A 1 100 ? -13.109 1.554 -6.336 1 98.81 100 ALA A O 1
ATOM 751 N N . LEU A 1 101 ? -12.844 3.754 -6.574 1 98.88 101 LEU A N 1
ATOM 752 C CA . LEU A 1 101 ? -12.023 3.605 -7.773 1 98.88 101 LEU A CA 1
ATOM 753 C C . LEU A 1 101 ? -10.703 2.922 -7.453 1 98.88 101 LEU A C 1
ATOM 755 O O . LEU A 1 101 ? -10.211 2.109 -8.234 1 98.88 101 LEU A O 1
ATOM 759 N N . SER A 1 102 ? -10.102 3.283 -6.309 1 98.94 102 SER A N 1
ATOM 760 C CA . SER A 1 102 ? -8.844 2.654 -5.906 1 98.94 102 SER A CA 1
ATOM 761 C C . SER A 1 102 ? -9.008 1.144 -5.766 1 98.94 102 SER A C 1
ATOM 763 O O . SER A 1 102 ? -8.227 0.376 -6.332 1 98.94 102 SER A O 1
ATOM 765 N N . VAL A 1 103 ? -10.062 0.718 -5.027 1 98.88 103 VAL A N 1
ATOM 766 C CA . VAL A 1 103 ? -10.289 -0.707 -4.801 1 98.88 103 VAL A CA 1
ATOM 767 C C . VAL A 1 103 ? -10.648 -1.391 -6.117 1 98.88 103 VAL A C 1
ATOM 769 O O . VAL A 1 103 ? -10.023 -2.383 -6.5 1 98.88 103 VAL A O 1
ATOM 772 N N . ALA A 1 104 ? -11.57 -0.869 -6.855 1 98.88 104 ALA A N 1
ATOM 773 C CA . ALA A 1 104 ? -12.078 -1.5 -8.07 1 98.88 104 ALA A CA 1
ATOM 774 C C . ALA A 1 104 ? -10.977 -1.612 -9.125 1 98.88 104 ALA A C 1
ATOM 776 O O . ALA A 1 104 ? -10.766 -2.684 -9.703 1 98.88 104 ALA A O 1
ATOM 777 N N . PHE A 1 105 ? -10.234 -0.562 -9.367 1 98.81 105 PHE A N 1
ATOM 778 C CA . PHE A 1 105 ? -9.281 -0.545 -10.469 1 98.81 105 PHE A CA 1
ATOM 779 C C . PHE A 1 105 ? -8.016 -1.305 -10.094 1 98.81 105 PHE A C 1
ATOM 781 O O . PHE A 1 105 ? -7.324 -1.84 -10.969 1 98.81 105 PHE A O 1
ATOM 788 N N . CYS A 1 106 ? -7.707 -1.355 -8.828 1 98.94 106 CYS A N 1
ATOM 789 C CA . CYS A 1 106 ? -6.559 -2.17 -8.453 1 98.94 106 CYS A CA 1
ATOM 790 C C . CYS A 1 106 ? -6.883 -3.654 -8.555 1 98.94 106 CYS A C 1
ATOM 792 O O . CYS A 1 106 ? -6.055 -4.445 -9.016 1 98.94 106 CYS A O 1
ATOM 794 N N . LEU A 1 107 ? -8.117 -4.094 -8.094 1 98.88 107 LEU A N 1
ATOM 795 C CA . LEU A 1 107 ? -8.523 -5.48 -8.297 1 98.88 107 LEU A CA 1
ATOM 796 C C . LEU A 1 107 ? -8.531 -5.832 -9.781 1 98.88 107 LEU A C 1
ATOM 798 O O . LEU A 1 107 ? -8 -6.871 -10.18 1 98.88 107 LEU A O 1
ATOM 802 N N . LEU A 1 108 ? -9.109 -4.965 -10.594 1 98.81 108 LEU A N 1
ATOM 803 C CA . LEU A 1 108 ? -9.117 -5.172 -12.039 1 98.81 108 LEU A CA 1
ATOM 804 C C . LEU A 1 108 ? -7.695 -5.176 -12.594 1 98.81 108 LEU A C 1
ATOM 806 O O . LEU A 1 108 ? -7.398 -5.906 -13.547 1 98.81 108 LEU A O 1
ATOM 810 N N . GLY A 1 109 ? -6.883 -4.293 -12.023 1 98.88 109 GLY A N 1
ATOM 811 C CA . GLY A 1 109 ? -5.492 -4.234 -12.445 1 98.88 109 GLY A CA 1
ATOM 812 C C . GLY A 1 109 ? -4.762 -5.555 -12.273 1 98.88 109 GLY A C 1
ATOM 813 O O . GLY A 1 109 ? -4.023 -5.98 -13.164 1 98.88 109 GLY A O 1
ATOM 814 N N . VAL A 1 110 ? -4.945 -6.164 -11.109 1 98.88 110 VAL A N 1
ATOM 815 C CA . VAL A 1 110 ? -4.332 -7.469 -10.883 1 98.88 110 VAL A CA 1
ATOM 816 C C . VAL A 1 110 ? -4.805 -8.453 -11.945 1 98.88 110 VAL A C 1
ATOM 818 O O . VAL A 1 110 ? -4 -9.203 -12.508 1 98.88 110 VAL A O 1
ATOM 821 N N . PHE A 1 111 ? -6.074 -8.492 -12.195 1 98.06 111 PHE A N 1
ATOM 822 C CA . PHE A 1 111 ? -6.652 -9.383 -13.188 1 98.06 111 PHE A CA 1
ATOM 823 C C . PHE A 1 111 ? -6.043 -9.125 -14.562 1 98.06 111 PHE A C 1
ATOM 825 O O . PHE A 1 111 ? -5.672 -10.062 -15.273 1 98.06 111 PHE A O 1
ATOM 832 N N . CYS A 1 112 ? -5.961 -7.895 -14.945 1 98.31 112 CYS A N 1
ATOM 833 C CA . CYS A 1 112 ? -5.383 -7.516 -16.234 1 98.31 112 CYS A CA 1
ATOM 834 C C . CYS A 1 112 ? -3.92 -7.938 -16.312 1 98.31 112 CYS A C 1
ATOM 836 O O . CYS A 1 112 ? -3.469 -8.422 -17.359 1 98.31 112 CYS A O 1
ATOM 838 N N . GLY A 1 113 ? -3.176 -7.688 -15.258 1 98.69 113 GLY A N 1
ATOM 839 C CA . GLY A 1 113 ? -1.787 -8.117 -15.211 1 98.69 113 GLY A CA 1
ATOM 840 C C . GLY A 1 113 ? -1.617 -9.609 -15.414 1 98.69 113 GLY A C 1
ATOM 841 O O . GLY A 1 113 ? -0.758 -10.047 -16.188 1 98.69 113 GLY A O 1
ATOM 842 N N . LYS A 1 114 ? -2.408 -10.383 -14.719 1 97.88 114 LYS A N 1
ATOM 843 C CA . LYS A 1 114 ? -2.357 -11.836 -14.875 1 97.88 114 LYS A CA 1
ATOM 844 C C . LYS A 1 114 ? -2.662 -12.242 -16.312 1 97.88 114 LYS A C 1
ATOM 846 O O . LYS A 1 114 ? -2.01 -13.133 -16.859 1 97.88 114 LYS A O 1
ATOM 851 N N . ARG A 1 115 ? -3.678 -11.656 -16.938 1 97 115 ARG A N 1
ATOM 852 C CA . ARG A 1 115 ? -4.055 -11.969 -18.312 1 97 115 ARG A CA 1
ATOM 853 C C . ARG A 1 115 ? -2.928 -11.609 -19.281 1 97 115 ARG A C 1
ATOM 855 O O . ARG A 1 115 ? -2.664 -12.352 -20.234 1 97 115 ARG A O 1
ATOM 862 N N . LEU A 1 116 ? -2.363 -10.477 -19.109 1 97.69 116 LEU A N 1
ATOM 863 C CA . LEU A 1 116 ? -1.243 -10.055 -19.938 1 97.69 116 LEU A CA 1
ATOM 864 C C . LEU A 1 116 ? -0.1 -11.062 -19.859 1 97.69 116 LEU A C 1
ATOM 866 O O . LEU A 1 116 ? 0.542 -11.352 -20.875 1 97.69 116 LEU A O 1
ATOM 870 N N . ALA A 1 117 ? 0.196 -11.531 -18.672 1 96.88 117 ALA A N 1
ATOM 871 C CA . ALA A 1 117 ? 1.234 -12.539 -18.484 1 96.88 117 ALA A CA 1
ATOM 872 C C . ALA A 1 117 ? 0.933 -13.797 -19.281 1 96.88 117 ALA A C 1
ATOM 874 O O . ALA A 1 117 ? 1.839 -14.406 -19.859 1 96.88 117 ALA A O 1
ATOM 875 N N . SER A 1 118 ? -0.348 -14.203 -19.312 1 94.19 118 SER A N 1
ATOM 876 C CA . SER A 1 118 ? -0.751 -15.422 -20 1 94.19 118 SER A CA 1
ATOM 877 C C . SER A 1 118 ? -0.571 -15.289 -21.5 1 94.19 118 SER A C 1
ATOM 879 O O . SER A 1 118 ? -0.394 -16.281 -22.203 1 94.19 118 SER A O 1
ATOM 881 N N . VAL A 1 119 ? -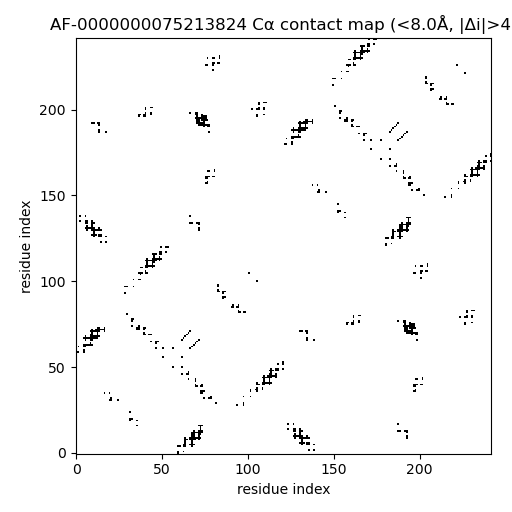0.585 -14.078 -22 1 93.94 119 VAL A N 1
ATOM 882 C CA . VAL A 1 119 ? -0.457 -13.844 -23.422 1 93.94 119 VAL A CA 1
ATOM 883 C C . VAL A 1 119 ? 1.02 -13.797 -23.812 1 93.94 119 VAL A C 1
ATOM 885 O O . VAL A 1 119 ? 1.393 -14.203 -24.922 1 93.94 119 VAL A O 1
ATOM 888 N N . VAL A 1 120 ? 1.844 -13.312 -22.906 1 89.75 120 VAL A N 1
ATOM 889 C CA . VAL A 1 120 ? 3.244 -13.094 -23.266 1 89.75 120 VAL A CA 1
ATOM 890 C C . VAL A 1 120 ? 4.074 -14.312 -22.859 1 89.75 120 VAL A C 1
ATOM 892 O O . VAL A 1 120 ? 5.16 -14.531 -23.406 1 89.75 120 VAL A O 1
ATOM 895 N N . ALA A 1 121 ? 3.654 -14.922 -21.812 1 80.5 121 ALA A N 1
ATOM 896 C CA . ALA A 1 121 ? 4.418 -16.078 -21.359 1 80.5 121 ALA A CA 1
ATOM 897 C C . ALA A 1 121 ? 4.32 -17.234 -22.359 1 80.5 121 ALA A C 1
ATOM 899 O O . ALA A 1 121 ? 3.344 -17.344 -23.109 1 80.5 121 ALA A O 1
ATOM 900 N N . MET B 1 1 ? 18.969 14.664 -1.803 1 72.19 1 MET B N 1
ATOM 901 C CA . MET B 1 1 ? 18.891 14.461 -0.359 1 72.19 1 MET B CA 1
ATOM 902 C C . MET B 1 1 ? 17.531 13.906 0.041 1 72.19 1 MET B C 1
ATOM 904 O O . MET B 1 1 ? 17.438 12.906 0.762 1 72.19 1 MET B O 1
ATOM 908 N N . ASN B 1 2 ? 16.453 14.141 -0.641 1 92.31 2 ASN B N 1
ATOM 909 C CA . ASN B 1 2 ? 15.094 13.695 -0.339 1 92.31 2 ASN B CA 1
ATOM 910 C C . ASN B 1 2 ? 14.875 12.242 -0.747 1 92.31 2 ASN B C 1
ATOM 912 O O . ASN B 1 2 ? 14.375 11.438 0.042 1 92.31 2 ASN B O 1
ATOM 916 N N . PHE B 1 3 ? 15.617 11.852 -1.761 1 96.81 3 PHE B N 1
ATOM 917 C CA . PHE B 1 3 ? 15.391 10.523 -2.318 1 96.81 3 PHE B CA 1
ATOM 918 C C . PHE B 1 3 ? 16.062 9.453 -1.46 1 96.81 3 PHE B C 1
ATOM 920 O O . PHE B 1 3 ? 15.547 8.336 -1.346 1 96.81 3 PHE B O 1
ATOM 927 N N . LEU B 1 4 ? 17.125 9.828 -0.837 1 97.81 4 LEU B N 1
ATOM 928 C CA . LEU B 1 4 ? 17.844 8.875 0.001 1 97.81 4 LEU B CA 1
ATOM 929 C C . LEU B 1 4 ? 17.031 8.516 1.235 1 97.81 4 LEU B C 1
ATOM 931 O O . LEU B 1 4 ? 16.984 7.352 1.635 1 97.81 4 LEU B O 1
ATOM 935 N N . PHE B 1 5 ? 16.422 9.461 1.854 1 98.31 5 PHE B N 1
ATOM 936 C CA . PHE B 1 5 ? 15.586 9.227 3.023 1 98.31 5 PHE B CA 1
ATOM 937 C C . PHE B 1 5 ? 14.383 8.359 2.662 1 98.31 5 PHE B C 1
ATOM 939 O O . PHE B 1 5 ? 14.008 7.465 3.42 1 98.31 5 PHE B O 1
ATOM 946 N N . VAL B 1 6 ? 13.828 8.609 1.494 1 98.81 6 VAL B N 1
ATOM 947 C CA . VAL B 1 6 ? 12.703 7.824 1.005 1 98.81 6 VAL B CA 1
ATOM 948 C C . VAL B 1 6 ? 13.148 6.395 0.718 1 98.81 6 VAL B C 1
ATOM 950 O O . VAL B 1 6 ? 12.453 5.438 1.069 1 98.81 6 VAL B O 1
ATOM 953 N N . ALA B 1 7 ? 14.32 6.324 0.119 1 98.88 7 ALA B N 1
ATOM 954 C CA . ALA B 1 7 ? 14.859 5.008 -0.214 1 98.88 7 ALA B CA 1
ATOM 955 C C . ALA B 1 7 ? 15.125 4.188 1.047 1 98.88 7 ALA B C 1
ATOM 957 O O . ALA B 1 7 ? 14.742 3.021 1.128 1 98.88 7 ALA B O 1
ATOM 958 N N . LEU B 1 8 ? 15.75 4.754 2.014 1 98.75 8 LEU B N 1
ATOM 959 C CA . LEU B 1 8 ? 16.078 4.066 3.258 1 98.75 8 LEU B CA 1
ATOM 960 C C . LEU B 1 8 ? 14.812 3.709 4.031 1 98.75 8 LEU B C 1
ATOM 962 O O . LEU B 1 8 ? 14.695 2.602 4.562 1 98.75 8 LEU B O 1
ATOM 966 N N . GLY B 1 9 ? 13.93 4.656 4.121 1 98.81 9 GLY B N 1
ATOM 967 C CA . GLY B 1 9 ? 12.664 4.367 4.766 1 98.81 9 GLY B CA 1
ATOM 968 C C . GLY B 1 9 ? 11.875 3.277 4.062 1 98.81 9 GLY B C 1
ATOM 969 O O . GLY B 1 9 ? 11.305 2.396 4.715 1 98.81 9 GLY B O 1
ATOM 970 N N . GLY B 1 10 ? 11.828 3.414 2.703 1 98.88 10 GLY B N 1
ATOM 971 C CA . GLY B 1 10 ? 11.148 2.393 1.921 1 98.88 10 GLY B CA 1
ATOM 972 C C . GLY B 1 10 ? 11.734 1.007 2.113 1 98.88 10 GLY B C 1
ATOM 973 O O . GLY B 1 10 ? 11 0.025 2.225 1 98.88 10 GLY B O 1
ATOM 974 N N . ALA B 1 11 ? 13.031 0.964 2.156 1 98.81 11 ALA B N 1
ATOM 975 C CA . ALA B 1 11 ? 13.703 -0.305 2.416 1 98.81 11 ALA B CA 1
ATOM 976 C C . ALA B 1 11 ? 13.32 -0.861 3.785 1 98.81 11 ALA B C 1
ATOM 978 O O . ALA B 1 11 ? 12.977 -2.041 3.908 1 98.81 11 ALA B O 1
ATOM 979 N N . LEU B 1 12 ? 13.375 -0.06 4.766 1 98.88 12 LEU B N 1
ATOM 980 C CA . LEU B 1 12 ? 13.023 -0.484 6.117 1 98.88 12 LEU B CA 1
ATOM 981 C C . LEU B 1 12 ? 11.57 -0.952 6.18 1 98.88 12 LEU B C 1
ATOM 983 O O . LEU B 1 12 ? 11.281 -2.008 6.746 1 98.88 12 LEU B O 1
ATOM 987 N N . GLY B 1 13 ? 10.68 -0.156 5.629 1 98.88 13 GLY B N 1
ATOM 988 C CA . GLY B 1 13 ? 9.273 -0.534 5.602 1 98.88 13 GLY B CA 1
ATOM 989 C C . GLY B 1 13 ? 9.031 -1.871 4.93 1 98.88 13 GLY B C 1
ATOM 990 O O . GLY B 1 13 ? 8.32 -2.721 5.469 1 98.88 13 GLY B O 1
ATOM 991 N N . ALA B 1 14 ? 9.648 -2.016 3.801 1 98.88 14 ALA B N 1
ATOM 992 C CA . ALA B 1 14 ? 9.484 -3.252 3.041 1 98.88 14 ALA B CA 1
ATOM 993 C C . ALA B 1 14 ? 10.023 -4.449 3.816 1 98.88 14 ALA B C 1
ATOM 995 O O . ALA B 1 14 ? 9.414 -5.52 3.822 1 98.88 14 ALA B O 1
ATOM 996 N N . VAL B 1 15 ? 11.133 -4.293 4.441 1 98.88 15 VAL B N 1
ATOM 997 C CA . VAL B 1 15 ? 11.766 -5.371 5.195 1 98.88 15 VAL B CA 1
ATOM 998 C C . VAL B 1 15 ? 10.906 -5.738 6.398 1 98.88 15 VAL B C 1
ATOM 1000 O O . VAL B 1 15 ? 10.742 -6.922 6.715 1 98.88 15 VAL B O 1
ATOM 1003 N N . LEU B 1 16 ? 10.352 -4.785 7.09 1 98.88 16 LEU B N 1
ATOM 1004 C CA . LEU B 1 16 ? 9.469 -5.051 8.219 1 98.88 16 LEU B CA 1
ATOM 1005 C C . LEU B 1 16 ? 8.211 -5.777 7.77 1 98.88 16 LEU B C 1
ATOM 1007 O O . LEU B 1 16 ? 7.773 -6.73 8.422 1 98.88 16 LEU B O 1
ATOM 1011 N N . ARG B 1 17 ? 7.645 -5.27 6.699 1 98.81 17 ARG B N 1
ATOM 1012 C CA . ARG B 1 17 ? 6.484 -5.957 6.145 1 98.81 17 ARG B CA 1
ATOM 1013 C C . ARG B 1 17 ? 6.805 -7.41 5.828 1 98.81 17 ARG B C 1
ATOM 1015 O O . ARG B 1 17 ? 6.031 -8.312 6.164 1 98.81 17 ARG B O 1
ATOM 1022 N N . TYR B 1 18 ? 7.895 -7.652 5.176 1 98.62 18 TYR B N 1
ATOM 1023 C CA . TYR B 1 18 ? 8.305 -9 4.797 1 98.62 18 TYR B CA 1
ATOM 1024 C C . TYR B 1 18 ? 8.531 -9.867 6.031 1 98.62 18 TYR B C 1
ATOM 1026 O O . TYR B 1 18 ? 8.117 -11.031 6.062 1 98.62 18 TYR B O 1
ATOM 1034 N N . ALA B 1 19 ? 9.219 -9.305 7.039 1 98.56 19 ALA B N 1
ATOM 1035 C CA . ALA B 1 19 ? 9.461 -10.039 8.273 1 98.56 19 ALA B CA 1
ATOM 1036 C C . ALA B 1 19 ? 8.148 -10.492 8.914 1 98.56 19 ALA B C 1
ATOM 1038 O O . ALA B 1 19 ? 8.031 -11.633 9.367 1 98.56 19 ALA B O 1
ATOM 1039 N N . ILE B 1 20 ? 7.18 -9.633 8.945 1 98.44 20 ILE B N 1
ATOM 1040 C CA . ILE B 1 20 ? 5.871 -9.961 9.5 1 98.44 20 ILE B CA 1
ATOM 1041 C C . ILE B 1 20 ? 5.215 -11.055 8.664 1 98.44 20 ILE B C 1
ATOM 1043 O O . ILE B 1 20 ? 4.555 -11.953 9.203 1 98.44 20 ILE B O 1
ATOM 1047 N N . SER B 1 21 ? 5.43 -11 7.344 1 97.5 21 SER B N 1
ATOM 1048 C CA . SER B 1 21 ? 4.809 -11.961 6.438 1 97.5 21 SER B CA 1
ATOM 1049 C C . SER B 1 21 ? 5.355 -13.367 6.664 1 97.5 21 SER B C 1
ATOM 1051 O O . SER B 1 21 ? 4.754 -14.352 6.227 1 97.5 21 SER B O 1
ATOM 1053 N N . LEU B 1 22 ? 6.488 -13.453 7.309 1 96.75 22 LEU B N 1
ATOM 1054 C CA . LEU B 1 22 ? 7.133 -14.742 7.527 1 96.75 22 LEU B CA 1
ATOM 1055 C C . LEU B 1 22 ? 6.559 -15.438 8.758 1 96.75 22 LEU B C 1
ATOM 1057 O O . LEU B 1 22 ? 6.812 -16.625 8.984 1 96.75 22 LEU B O 1
ATOM 1061 N N . ILE B 1 23 ? 5.789 -14.719 9.602 1 97.12 23 ILE B N 1
ATOM 1062 C CA . ILE B 1 23 ? 5.129 -15.336 10.75 1 97.12 23 ILE B CA 1
ATOM 1063 C C . ILE B 1 23 ? 4.141 -16.391 10.266 1 97.12 23 ILE B C 1
ATOM 1065 O O . ILE B 1 23 ? 3.271 -16.109 9.438 1 97.12 23 ILE B O 1
ATOM 1069 N N . PRO B 1 24 ? 4.312 -17.609 10.664 1 95.25 24 PRO B N 1
ATOM 1070 C CA . PRO B 1 24 ? 3.439 -18.672 10.164 1 95.25 24 PRO B CA 1
ATOM 1071 C C . PRO B 1 24 ? 2.01 -18.547 10.688 1 95.25 24 PRO B C 1
ATOM 1073 O O . PRO B 1 24 ? 1.786 -18.609 11.898 1 95.25 24 PRO B O 1
ATOM 1076 N N . VAL B 1 25 ? 1.088 -18.172 9.883 1 92.12 25 VAL B N 1
ATOM 1077 C CA . VAL B 1 25 ? -0.344 -18.125 10.164 1 92.12 25 VAL B CA 1
ATOM 1078 C C . VAL B 1 25 ? -1.097 -19.016 9.172 1 92.12 25 VAL B C 1
ATOM 1080 O O . VAL B 1 25 ? -0.912 -18.891 7.961 1 92.12 25 VAL B O 1
ATOM 1083 N N . LYS B 1 26 ? -1.795 -20.016 9.695 1 92.31 26 LYS B N 1
ATOM 1084 C CA . LYS B 1 26 ? -2.521 -20.953 8.844 1 92.31 26 LYS B CA 1
ATOM 1085 C C . LYS B 1 26 ? -3.982 -20.547 8.695 1 92.31 26 LYS B C 1
ATOM 1087 O O . LYS B 1 26 ? -4.844 -21 9.453 1 92.31 26 LYS B O 1
ATOM 1092 N N . THR B 1 27 ? -4.273 -19.672 7.859 1 92.56 27 THR B N 1
ATOM 1093 C CA . THR B 1 27 ? -5.629 -19.219 7.559 1 92.56 27 THR B CA 1
ATOM 1094 C C . THR B 1 27 ? -5.754 -18.828 6.094 1 92.56 27 THR B C 1
ATOM 1096 O O . THR B 1 27 ? -4.77 -18.438 5.465 1 92.56 27 THR B O 1
ATOM 1099 N N . ASP B 1 28 ? -6.887 -19.031 5.535 1 92.75 28 ASP B N 1
ATOM 1100 C CA . ASP B 1 28 ? -7.156 -18.578 4.176 1 92.75 28 ASP B CA 1
ATOM 1101 C C . ASP B 1 28 ? -7.305 -17.062 4.121 1 92.75 28 ASP B C 1
ATOM 1103 O O . ASP B 1 28 ? -7.184 -16.469 3.051 1 92.75 28 ASP B O 1
ATOM 1107 N N . PHE B 1 29 ? -7.598 -16.5 5.246 1 97.38 29 PHE B N 1
ATOM 1108 C CA . PHE B 1 29 ? -7.797 -15.055 5.352 1 97.38 29 PHE B CA 1
ATOM 1109 C C . PHE B 1 29 ? -6.461 -14.336 5.473 1 97.38 29 PHE B C 1
ATOM 1111 O O . PHE B 1 29 ? -5.652 -14.648 6.352 1 97.38 29 PHE B O 1
ATOM 1118 N N . PRO B 1 30 ? -6.176 -13.352 4.574 1 98.19 30 PRO B N 1
ATOM 1119 C CA . PRO B 1 30 ? -4.887 -12.656 4.578 1 98.19 30 PRO B CA 1
ATOM 1120 C C . PRO B 1 30 ? -4.727 -11.711 5.77 1 98.19 30 PRO B C 1
ATOM 1122 O O . PRO B 1 30 ? -4.695 -10.492 5.598 1 98.19 30 PRO B O 1
ATOM 1125 N N . ILE B 1 31 ? -4.504 -12.281 6.906 1 98.44 31 ILE B N 1
ATOM 1126 C CA . ILE B 1 31 ? -4.574 -11.539 8.164 1 98.44 31 ILE B CA 1
ATOM 1127 C C . ILE B 1 31 ? -3.301 -10.711 8.344 1 98.44 31 ILE B C 1
ATOM 1129 O O . ILE B 1 31 ? -3.338 -9.617 8.906 1 98.44 31 ILE B O 1
ATOM 1133 N N . LEU B 1 32 ? -2.193 -11.227 7.902 1 98.62 32 LEU B N 1
ATOM 1134 C CA . LEU B 1 32 ? -0.935 -10.531 8.148 1 98.62 32 LEU B CA 1
ATOM 1135 C C . LEU B 1 32 ? -0.854 -9.25 7.324 1 98.62 32 LEU B C 1
ATOM 1137 O O . LEU B 1 32 ? -0.423 -8.211 7.828 1 98.62 32 LEU B O 1
ATOM 1141 N N . THR B 1 33 ? -1.266 -9.289 6.059 1 98.69 33 THR B N 1
ATOM 1142 C CA . THR B 1 33 ? -1.319 -8.078 5.246 1 98.69 33 THR B CA 1
ATOM 1143 C C . THR B 1 33 ? -2.32 -7.086 5.828 1 98.69 33 THR B C 1
ATOM 1145 O O . THR B 1 33 ? -2.053 -5.883 5.863 1 98.69 33 THR B O 1
ATOM 1148 N N . LEU B 1 34 ? -3.449 -7.586 6.289 1 98.81 34 LEU B N 1
ATOM 1149 C CA . LEU B 1 34 ? -4.461 -6.738 6.91 1 98.81 34 LEU B CA 1
ATOM 1150 C C . LEU B 1 34 ? -3.883 -5.984 8.102 1 98.81 34 LEU B C 1
ATOM 1152 O O . LEU B 1 34 ? -4.012 -4.762 8.188 1 98.81 34 LEU B O 1
ATOM 1156 N N . VAL B 1 35 ? -3.248 -6.699 8.969 1 98.69 35 VAL B N 1
ATOM 1157 C CA . VAL B 1 35 ? -2.715 -6.105 10.188 1 98.69 35 VAL B CA 1
ATOM 1158 C C . VAL B 1 35 ? -1.606 -5.113 9.844 1 98.69 35 VAL B C 1
ATOM 1160 O O . VAL B 1 35 ? -1.528 -4.031 10.43 1 98.69 35 VAL B O 1
ATOM 1163 N N . THR B 1 36 ? -0.755 -5.461 8.914 1 98.88 36 THR B N 1
ATOM 1164 C CA . THR B 1 36 ? 0.342 -4.586 8.516 1 98.88 36 THR B CA 1
ATOM 1165 C C . THR B 1 36 ? -0.192 -3.279 7.938 1 98.88 36 THR B C 1
ATOM 1167 O O . THR B 1 36 ? 0.305 -2.201 8.273 1 98.88 36 THR B O 1
ATOM 1170 N N . ASN B 1 37 ? -1.183 -3.365 7.117 1 98.94 37 ASN B N 1
ATOM 1171 C CA . ASN B 1 37 ? -1.776 -2.162 6.539 1 98.94 37 ASN B CA 1
ATOM 1172 C C . ASN B 1 37 ? -2.459 -1.31 7.605 1 98.94 37 ASN B C 1
ATOM 1174 O O . ASN B 1 37 ? -2.354 -0.082 7.586 1 98.94 37 ASN B O 1
ATOM 1178 N N . ILE B 1 38 ? -3.104 -1.931 8.578 1 98.94 38 ILE B N 1
ATOM 1179 C CA . ILE B 1 38 ? -3.779 -1.195 9.641 1 98.94 38 ILE B CA 1
ATOM 1180 C C . ILE B 1 38 ? -2.748 -0.489 10.516 1 98.94 38 ILE B C 1
ATOM 1182 O O . ILE B 1 38 ? -2.895 0.696 10.82 1 98.94 38 ILE B O 1
ATOM 1186 N N . VAL B 1 39 ? -1.72 -1.19 10.883 1 98.94 39 VAL B N 1
ATOM 1187 C CA . VAL B 1 39 ? -0.662 -0.613 11.703 1 98.94 39 VAL B CA 1
ATOM 1188 C C . VAL B 1 39 ? -0.021 0.563 10.977 1 98.94 39 VAL B C 1
ATOM 1190 O O . VAL B 1 39 ? 0.237 1.609 11.57 1 98.94 39 VAL B O 1
ATOM 1193 N N . GLY B 1 40 ? 0.246 0.368 9.688 1 98.94 40 GLY B N 1
ATOM 1194 C CA . GLY B 1 40 ? 0.788 1.45 8.875 1 98.94 40 GLY B CA 1
ATOM 1195 C C . GLY B 1 40 ? -0.132 2.654 8.797 1 98.94 40 GLY B C 1
ATOM 1196 O O . GLY B 1 40 ? 0.33 3.797 8.82 1 98.94 40 GLY B O 1
ATOM 1197 N N . ALA B 1 41 ? -1.418 2.43 8.703 1 98.94 41 ALA B N 1
ATOM 1198 C CA . ALA B 1 41 ? -2.4 3.51 8.664 1 98.94 41 ALA B CA 1
ATOM 1199 C C . ALA B 1 41 ? -2.422 4.281 9.977 1 98.94 41 ALA B C 1
ATOM 1201 O O . ALA B 1 41 ? -2.477 5.512 9.984 1 98.94 41 ALA B O 1
ATOM 1202 N N . VAL B 1 42 ? -2.373 3.564 11.102 1 98.94 42 VAL B N 1
ATOM 1203 C CA . VAL B 1 42 ? -2.307 4.215 12.406 1 98.94 42 VAL B CA 1
ATOM 1204 C C . VAL B 1 42 ? -1.028 5.043 12.5 1 98.94 42 VAL B C 1
ATOM 1206 O O . VAL B 1 42 ? -1.061 6.195 12.945 1 98.94 42 VAL B O 1
ATOM 1209 N N . ALA B 1 43 ? 0.055 4.473 12.102 1 98.88 43 ALA B N 1
ATOM 1210 C CA . ALA B 1 43 ? 1.36 5.117 12.195 1 98.88 43 ALA B CA 1
ATOM 1211 C C . ALA B 1 43 ? 1.396 6.41 11.391 1 98.88 43 ALA B C 1
ATOM 1213 O O . ALA B 1 43 ? 1.871 7.441 11.875 1 98.88 43 ALA B O 1
ATOM 1214 N N . ILE B 1 44 ? 0.88 6.352 10.133 1 98.81 44 ILE B N 1
ATOM 1215 C CA . ILE B 1 44 ? 0.955 7.539 9.289 1 98.81 44 ILE B CA 1
ATOM 1216 C C . ILE B 1 44 ? 0.054 8.633 9.867 1 98.81 44 ILE B C 1
ATOM 1218 O O . ILE B 1 44 ? 0.385 9.82 9.797 1 98.81 44 ILE B O 1
ATOM 1222 N N . GLY B 1 45 ? -1.146 8.227 10.359 1 98.75 45 GLY B N 1
ATOM 1223 C CA . GLY B 1 45 ? -1.983 9.195 11.047 1 98.75 45 GLY B CA 1
ATOM 1224 C C . GLY B 1 45 ? -1.286 9.859 12.219 1 98.75 45 GLY B C 1
ATOM 1225 O O . GLY B 1 45 ? -1.369 11.078 12.383 1 98.75 45 GLY B O 1
ATOM 1226 N N . PHE B 1 46 ? -0.595 9.07 13.008 1 98.56 46 PHE B N 1
ATOM 1227 C CA . PHE B 1 46 ? 0.15 9.578 14.156 1 98.56 46 PHE B CA 1
ATOM 1228 C C . PHE B 1 46 ? 1.255 10.531 13.711 1 98.56 46 PHE B C 1
ATOM 1230 O O . PHE B 1 46 ? 1.437 11.602 14.289 1 98.56 46 PHE B O 1
ATOM 1237 N N . ILE B 1 47 ? 1.984 10.172 12.711 1 97.88 47 ILE B N 1
ATOM 1238 C CA . ILE B 1 47 ? 3.107 10.961 12.203 1 97.88 47 ILE B CA 1
ATOM 1239 C C . ILE B 1 47 ? 2.607 12.312 11.703 1 97.88 47 ILE B C 1
ATOM 1241 O O . ILE B 1 47 ? 3.17 13.352 12.039 1 97.88 47 ILE B O 1
ATOM 1245 N N . VAL B 1 48 ? 1.541 12.273 10.898 1 97.19 48 VAL B N 1
ATOM 1246 C CA . VAL B 1 48 ? 1.052 13.531 10.344 1 97.19 48 VAL B CA 1
ATOM 1247 C C . VAL B 1 48 ? 0.484 14.398 11.461 1 97.19 48 VAL B C 1
ATOM 1249 O O . VAL B 1 48 ? 0.598 15.633 11.422 1 97.19 48 VAL B O 1
ATOM 1252 N N . GLY B 1 49 ? -0.13 13.75 12.445 1 96.81 49 GLY B N 1
ATOM 1253 C CA . GLY B 1 49 ? -0.626 14.5 13.594 1 96.81 49 GLY B CA 1
ATOM 1254 C C . GLY B 1 49 ? 0.474 15.18 14.391 1 96.81 49 GLY B C 1
ATOM 1255 O O . GLY B 1 49 ? 0.352 16.344 14.75 1 96.81 49 GLY B O 1
ATOM 1256 N N . ILE B 1 50 ? 1.545 14.5 14.688 1 95.88 50 ILE B N 1
ATOM 1257 C CA . ILE B 1 50 ? 2.66 15.039 15.453 1 95.88 50 ILE B CA 1
ATOM 1258 C C . ILE B 1 50 ? 3.324 16.172 14.672 1 95.88 50 ILE B C 1
ATOM 1260 O O . ILE B 1 50 ? 3.688 17.203 15.25 1 95.88 50 ILE B O 1
ATOM 1264 N N . VAL B 1 51 ? 3.566 15.906 13.391 1 94.75 51 VAL B N 1
ATOM 1265 C CA . VAL B 1 51 ? 4.234 16.891 12.539 1 94.75 51 VAL B CA 1
ATOM 1266 C C . VAL B 1 51 ? 3.41 18.172 12.469 1 94.75 51 VAL B C 1
ATOM 1268 O O . VAL B 1 51 ? 3.963 19.266 12.406 1 94.75 51 VAL B O 1
ATOM 1271 N N . SER B 1 52 ? 2.117 18.047 12.422 1 91.31 52 SER B N 1
ATOM 1272 C CA . SER B 1 52 ? 1.232 19.203 12.352 1 91.31 52 SER B CA 1
ATOM 1273 C C . SER B 1 52 ? 1.306 20.031 13.633 1 91.31 52 SER B C 1
ATOM 1275 O O . SER B 1 52 ? 1.018 21.234 13.617 1 91.31 52 SER B O 1
ATOM 1277 N N . GLU B 1 53 ? 1.688 19.5 14.742 1 87.56 53 GLU B N 1
ATOM 1278 C CA . GLU B 1 53 ? 1.735 20.172 16.031 1 87.56 53 GLU B CA 1
ATOM 1279 C C . GLU B 1 53 ? 3.129 20.719 16.328 1 87.56 53 GLU B C 1
ATOM 1281 O O . GLU B 1 53 ? 3.291 21.625 17.156 1 87.56 53 GLU B O 1
ATOM 1286 N N . LYS B 1 54 ? 4.105 20.125 15.594 1 84.81 54 LYS B N 1
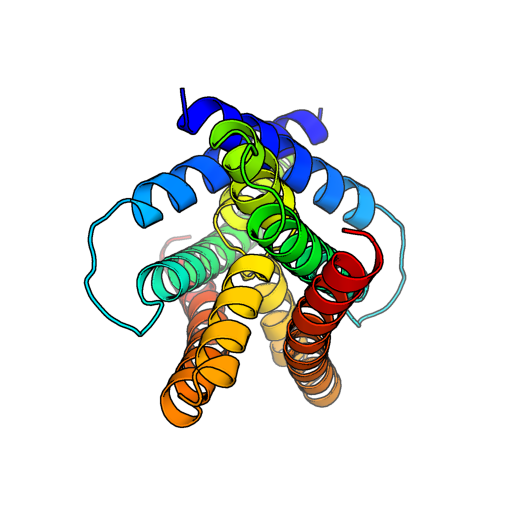ATOM 1287 C CA . LYS B 1 54 ? 5.484 20.516 15.883 1 84.81 54 LYS B CA 1
ATOM 1288 C C . LYS B 1 54 ? 6.051 21.391 14.773 1 84.81 54 LYS B C 1
ATOM 1290 O O . LYS B 1 54 ? 6.023 21.031 13.602 1 84.81 54 LYS B O 1
ATOM 1295 N N . GLU B 1 55 ? 6.488 22.5 15.102 1 79.06 55 GLU B N 1
ATOM 1296 C CA . GLU B 1 55 ? 6.934 23.484 14.117 1 79.06 55 GLU B CA 1
ATOM 1297 C C . GLU B 1 55 ? 8.297 23.125 13.547 1 79.06 55 GLU B C 1
ATOM 1299 O O . GLU B 1 55 ? 8.617 23.484 12.406 1 79.06 55 GLU B O 1
ATOM 1304 N N . ASN B 1 56 ? 9.07 22.281 14.141 1 86.31 56 ASN B N 1
ATOM 1305 C CA . ASN B 1 56 ? 10.453 22.172 13.695 1 86.31 56 ASN B CA 1
ATOM 1306 C C . ASN B 1 56 ? 10.805 20.734 13.289 1 86.31 56 ASN B C 1
ATOM 1308 O O . ASN B 1 56 ? 11.953 20.312 13.414 1 86.31 56 ASN B O 1
ATOM 1312 N N . THR B 1 57 ? 9.805 20.156 12.68 1 89.75 57 THR B N 1
ATOM 1313 C CA . THR B 1 57 ? 10.164 18.812 12.242 1 89.75 57 THR B CA 1
ATOM 1314 C C . THR B 1 57 ? 10.891 18.859 10.898 1 89.75 57 THR B C 1
ATOM 1316 O O . THR B 1 57 ? 10.43 19.5 9.961 1 89.75 57 THR B O 1
ATOM 1319 N N . SER B 1 58 ? 12.016 18.234 10.766 1 93.5 58 SER B N 1
ATOM 1320 C CA . SER B 1 58 ? 12.812 18.172 9.547 1 93.5 58 SER B CA 1
ATOM 1321 C C . SER B 1 58 ? 12.039 17.516 8.406 1 93.5 58 SER B C 1
ATOM 1323 O O . SER B 1 58 ? 11.438 16.453 8.586 1 93.5 58 SER B O 1
ATOM 1325 N N . PRO B 1 59 ? 12.039 18.125 7.219 1 93.25 59 PRO B N 1
ATOM 1326 C CA . PRO B 1 59 ? 11.367 17.516 6.062 1 93.25 59 PRO B CA 1
ATOM 1327 C C . PRO B 1 59 ? 11.898 16.125 5.73 1 93.25 59 PRO B C 1
ATOM 1329 O O . PRO B 1 59 ? 11.133 15.258 5.305 1 93.25 59 PRO B O 1
ATOM 1332 N N . ASN B 1 60 ? 13.172 15.977 5.945 1 95.38 60 ASN B N 1
ATOM 1333 C CA . ASN B 1 60 ? 13.781 14.68 5.668 1 95.38 60 ASN B CA 1
ATOM 1334 C C . ASN B 1 60 ? 13.258 13.602 6.613 1 95.38 60 ASN B C 1
ATOM 1336 O O . ASN B 1 60 ? 13.102 12.445 6.223 1 95.38 60 ASN B O 1
ATOM 1340 N N . THR B 1 61 ? 13.008 14 7.828 1 95.5 61 THR B N 1
ATOM 1341 C CA . THR B 1 61 ? 12.453 13.07 8.805 1 95.5 61 THR B CA 1
ATOM 1342 C C . THR B 1 61 ? 11.031 12.664 8.414 1 95.5 61 THR B C 1
ATOM 1344 O O . THR B 1 61 ? 10.664 11.492 8.508 1 95.5 61 THR B O 1
ATOM 1347 N N . VAL B 1 62 ? 10.281 13.594 7.949 1 96.88 62 VAL B N 1
ATOM 1348 C CA . VAL B 1 62 ? 8.914 13.336 7.516 1 96.88 62 VAL B CA 1
ATOM 1349 C C . VAL B 1 62 ? 8.922 12.414 6.297 1 96.88 62 VAL B C 1
ATOM 1351 O O . VAL B 1 62 ? 8.172 11.438 6.242 1 96.88 62 VAL B O 1
ATOM 1354 N N . LEU B 1 63 ? 9.805 12.711 5.352 1 97.81 63 LEU B N 1
ATOM 1355 C CA . LEU B 1 63 ? 9.922 11.875 4.16 1 97.81 63 LEU B CA 1
ATOM 1356 C C . LEU B 1 63 ? 10.32 10.453 4.527 1 97.81 63 LEU B C 1
ATOM 1358 O O . LEU B 1 63 ? 9.773 9.492 3.975 1 97.81 63 LEU B O 1
ATOM 1362 N N . PHE B 1 64 ? 11.227 10.305 5.469 1 98.56 64 PHE B N 1
ATOM 1363 C CA . PHE B 1 64 ? 11.703 8.992 5.883 1 98.56 64 PHE B CA 1
ATOM 1364 C C . PHE B 1 64 ? 10.578 8.18 6.504 1 98.56 64 PHE B C 1
ATOM 1366 O O . PHE B 1 64 ? 10.336 7.035 6.102 1 98.56 64 PHE B O 1
ATOM 1373 N N . TRP B 1 65 ? 9.852 8.758 7.422 1 98.38 65 TRP B N 1
ATOM 1374 C CA . TRP B 1 65 ? 8.875 7.992 8.188 1 98.38 65 TRP B CA 1
ATOM 1375 C C . TRP B 1 65 ? 7.562 7.867 7.422 1 98.38 65 TRP B C 1
ATOM 1377 O O . TRP B 1 65 ? 7.016 6.77 7.297 1 98.38 65 TRP B O 1
ATOM 1387 N N . LYS B 1 66 ? 7.004 8.977 6.871 1 98.31 66 LYS B N 1
ATOM 1388 C CA . LYS B 1 66 ? 5.691 9.023 6.234 1 98.31 66 LYS B CA 1
ATOM 1389 C C . LYS B 1 66 ? 5.73 8.383 4.848 1 98.31 66 LYS B C 1
ATOM 1391 O O . LYS B 1 66 ? 5.043 7.391 4.594 1 98.31 66 LYS B O 1
ATOM 1396 N N . THR B 1 67 ? 6.621 8.891 3.984 1 98.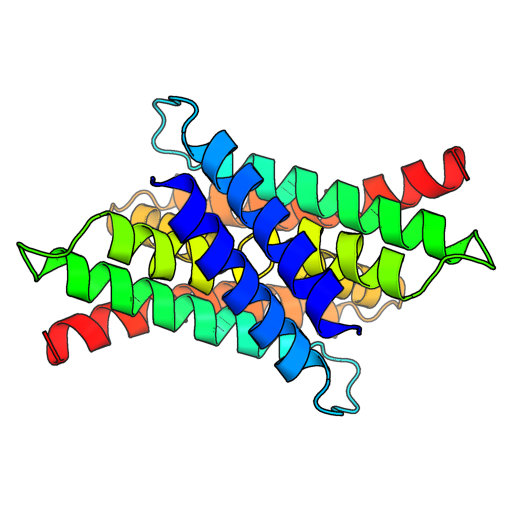12 67 THR B N 1
ATOM 1397 C CA . THR B 1 67 ? 6.688 8.461 2.592 1 98.12 67 THR B CA 1
ATOM 1398 C C . THR B 1 67 ? 7.441 7.137 2.469 1 98.12 67 THR B C 1
ATOM 1400 O O . THR B 1 67 ? 7.039 6.254 1.708 1 98.12 67 THR B O 1
ATOM 1403 N N . GLY B 1 68 ? 8.562 7.078 3.223 1 98.62 68 GLY B N 1
ATOM 1404 C CA . GLY B 1 68 ? 9.391 5.887 3.15 1 98.62 68 GLY B CA 1
ATOM 1405 C C . GLY B 1 68 ? 8.836 4.727 3.961 1 98.62 68 GLY B C 1
ATOM 1406 O O . GLY B 1 68 ? 8.211 3.822 3.408 1 98.62 68 GLY B O 1
ATOM 1407 N N . VAL B 1 69 ? 8.883 4.809 5.289 1 98.88 69 VAL B N 1
ATOM 1408 C CA . VAL B 1 69 ? 8.602 3.676 6.164 1 98.88 69 VAL B CA 1
ATOM 1409 C C . VAL B 1 69 ? 7.133 3.283 6.043 1 98.88 69 VAL B C 1
ATOM 1411 O O . VAL B 1 69 ? 6.812 2.131 5.738 1 98.88 69 VAL B O 1
ATOM 1414 N N . CYS B 1 70 ? 6.215 4.215 6.258 1 98.88 70 CYS B N 1
ATOM 1415 C CA . CYS B 1 70 ? 4.797 3.875 6.184 1 98.88 70 CYS B CA 1
ATOM 1416 C C . CYS B 1 70 ? 4.418 3.406 4.785 1 98.88 70 CYS B C 1
ATOM 1418 O O . CYS B 1 70 ? 3.703 2.414 4.629 1 98.88 70 CYS B O 1
ATOM 1420 N N . GLY B 1 71 ? 4.98 4.094 3.801 1 98.5 71 GLY B N 1
ATOM 1421 C CA . GLY B 1 71 ? 4.711 3.705 2.424 1 98.5 71 GLY B CA 1
ATOM 1422 C C . GLY B 1 71 ? 5.246 2.328 2.078 1 98.5 71 GLY B C 1
ATOM 1423 O O . GLY B 1 71 ? 4.566 1.546 1.408 1 98.5 71 GLY B O 1
ATOM 1424 N N . GLY B 1 72 ? 6.406 2.049 2.479 1 98.62 72 GLY B N 1
ATOM 1425 C CA . GLY B 1 72 ? 7.016 0.757 2.195 1 98.62 72 GLY B CA 1
ATOM 1426 C C . GLY B 1 72 ? 6.445 -0.368 3.037 1 98.62 72 GLY B C 1
ATOM 1427 O O . GLY B 1 72 ? 6.512 -1.536 2.65 1 98.62 72 GLY B O 1
ATOM 1428 N N . PHE B 1 73 ? 5.891 -0.032 4.129 1 98.88 73 PHE B N 1
ATOM 1429 C CA . PHE B 1 73 ? 5.363 -0.995 5.09 1 98.88 73 PHE B CA 1
ATOM 1430 C C . PHE B 1 73 ? 3.969 -1.457 4.676 1 98.88 73 PHE B C 1
ATOM 1432 O O . PHE B 1 73 ? 3.59 -2.602 4.93 1 98.88 73 PHE B O 1
ATOM 1439 N N . THR B 1 74 ? 3.221 -0.574 4.086 1 98.94 74 THR B N 1
ATOM 1440 C CA . THR B 1 74 ? 1.88 -0.922 3.625 1 98.94 74 THR B CA 1
ATOM 1441 C C . THR B 1 74 ? 1.882 -1.218 2.127 1 98.94 74 THR B C 1
ATOM 1443 O O . THR B 1 74 ? 2.814 -0.839 1.416 1 98.94 74 THR B O 1
ATOM 1446 N N . THR B 1 75 ? 0.905 -1.91 1.659 1 98.88 75 THR B N 1
ATOM 1447 C CA . THR B 1 75 ? 0.909 -2.301 0.254 1 98.88 75 THR B CA 1
ATOM 1448 C C . THR B 1 75 ? -0.516 -2.471 -0.264 1 98.88 75 THR B C 1
ATOM 1450 O O . THR B 1 75 ? -1.342 -3.123 0.378 1 98.88 75 THR B O 1
ATOM 1453 N N . PHE B 1 76 ? -0.763 -1.897 -1.393 1 98.88 76 PHE B N 1
ATOM 1454 C CA . PHE B 1 76 ? -2.049 -2.049 -2.062 1 98.88 76 PHE B CA 1
ATOM 1455 C C . PHE B 1 76 ? -1.999 -3.178 -3.084 1 98.88 76 PHE B C 1
ATOM 1457 O O . PHE B 1 76 ? -3.002 -3.852 -3.324 1 98.88 76 PHE B O 1
ATOM 1464 N N . SER B 1 77 ? -0.848 -3.439 -3.678 1 98.88 77 SER B N 1
ATOM 1465 C CA . SER B 1 77 ? -0.715 -4.473 -4.703 1 98.88 77 SER B CA 1
ATOM 1466 C C . SER B 1 77 ? -0.944 -5.863 -4.117 1 98.88 77 SER B C 1
ATOM 1468 O O . SER B 1 77 ? -1.712 -6.652 -4.668 1 98.88 77 SER B O 1
ATOM 1470 N N . THR B 1 78 ? -0.269 -6.145 -2.93 1 98.81 78 THR B N 1
ATOM 1471 C CA . THR B 1 78 ? -0.452 -7.441 -2.285 1 98.81 78 THR B CA 1
ATOM 1472 C C . THR B 1 78 ? -1.894 -7.613 -1.812 1 98.81 78 THR B C 1
ATOM 1474 O O . THR B 1 78 ? -2.482 -8.68 -1.968 1 98.81 78 THR B O 1
ATOM 1477 N N . PHE B 1 79 ? -2.414 -6.555 -1.235 1 98.88 79 PHE B N 1
ATOM 1478 C CA . PHE B 1 79 ? -3.816 -6.57 -0.839 1 98.88 79 PHE B CA 1
ATOM 1479 C C . PHE B 1 79 ? -4.707 -6.965 -2.012 1 98.88 79 PHE B C 1
ATOM 1481 O O . PHE B 1 79 ? -5.57 -7.836 -1.876 1 98.88 79 PHE B O 1
ATOM 1488 N N . SER B 1 80 ? -4.523 -6.332 -3.168 1 98.94 80 SER B N 1
ATOM 1489 C CA . SER B 1 80 ? -5.34 -6.586 -4.348 1 98.94 80 SER B CA 1
ATOM 1490 C C . SER B 1 80 ? -5.148 -8.008 -4.859 1 98.94 80 SER B C 1
ATOM 1492 O O . SER B 1 80 ? -6.113 -8.672 -5.246 1 98.94 80 SER B O 1
ATOM 1494 N N . LEU B 1 81 ? -3.908 -8.453 -4.863 1 98.81 81 LEU B N 1
ATOM 1495 C CA . LEU B 1 81 ? -3.605 -9.805 -5.32 1 98.81 81 LEU B CA 1
ATOM 1496 C C . LEU B 1 81 ? -4.297 -10.844 -4.441 1 98.81 81 LEU B C 1
ATOM 1498 O O . LEU B 1 81 ? -4.906 -11.781 -4.953 1 98.81 81 LEU B O 1
ATOM 1502 N N . GLU B 1 82 ? -4.207 -10.672 -3.148 1 98.75 82 GLU B N 1
ATOM 1503 C CA . GLU B 1 82 ? -4.816 -11.609 -2.209 1 98.75 82 GLU B CA 1
ATOM 1504 C C . GLU B 1 82 ? -6.336 -11.602 -2.324 1 98.75 82 GLU B C 1
ATOM 1506 O O . GLU B 1 82 ? -6.977 -12.656 -2.232 1 98.75 82 GLU B O 1
ATOM 1511 N N . ALA B 1 83 ? -6.898 -10.414 -2.482 1 98.81 83 ALA B N 1
ATOM 1512 C CA . ALA B 1 83 ? -8.336 -10.32 -2.689 1 98.81 83 ALA B CA 1
ATOM 1513 C C . ALA B 1 83 ? -8.758 -11.062 -3.951 1 98.81 83 ALA B C 1
ATOM 1515 O O . ALA B 1 83 ? -9.711 -11.852 -3.928 1 98.81 83 ALA B O 1
ATOM 1516 N N . VAL B 1 84 ? -8.055 -10.852 -5.059 1 98.69 84 VAL B N 1
ATOM 1517 C CA . VAL B 1 84 ? -8.359 -11.5 -6.328 1 98.69 84 VAL B CA 1
ATOM 1518 C C . VAL B 1 84 ? -8.219 -13.016 -6.18 1 98.69 84 VAL B C 1
ATOM 1520 O O . VAL B 1 84 ? -9.055 -13.773 -6.684 1 98.69 84 VAL B O 1
ATOM 1523 N N . ASN B 1 85 ? -7.172 -13.445 -5.465 1 98.25 85 ASN B N 1
ATOM 1524 C CA . ASN B 1 85 ? -6.996 -14.875 -5.234 1 98.25 85 ASN B CA 1
ATOM 1525 C C . ASN B 1 85 ? -8.18 -15.477 -4.477 1 98.25 85 ASN B C 1
ATOM 1527 O O . ASN B 1 85 ? -8.625 -16.578 -4.785 1 98.25 85 ASN B O 1
ATOM 1531 N N . LEU B 1 86 ? -8.641 -14.781 -3.441 1 98.56 86 LEU B N 1
ATOM 1532 C CA . LEU B 1 86 ? -9.805 -15.25 -2.703 1 98.56 86 LEU B CA 1
ATOM 1533 C C . LEU B 1 86 ? -11.016 -15.375 -3.621 1 98.56 86 LEU B C 1
ATOM 1535 O O . LEU B 1 86 ? -11.742 -16.375 -3.562 1 98.56 86 LEU B O 1
ATOM 1539 N N . PHE B 1 87 ? -11.203 -14.391 -4.508 1 98.38 87 PHE B N 1
ATOM 1540 C CA . PHE B 1 87 ? -12.328 -14.406 -5.43 1 98.38 87 PHE B CA 1
ATOM 1541 C C . PHE B 1 87 ? -12.172 -15.516 -6.465 1 98.38 87 PHE B C 1
ATOM 1543 O O . PHE B 1 87 ? -13.141 -16.188 -6.816 1 98.38 87 PHE B O 1
ATOM 1550 N N . GLU B 1 88 ? -10.992 -15.672 -6.961 1 97.5 88 GLU B N 1
ATOM 1551 C CA . GLU B 1 88 ? -10.727 -16.719 -7.941 1 97.5 88 GLU B CA 1
ATOM 1552 C C . GLU B 1 88 ? -10.953 -18.109 -7.344 1 97.5 88 GLU B C 1
ATOM 1554 O O . GLU B 1 88 ? -11.336 -19.047 -8.055 1 97.5 88 GLU B O 1
ATOM 1559 N N . ASN B 1 89 ? -10.703 -18.234 -6.086 1 97.56 89 ASN B N 1
ATOM 1560 C CA . ASN B 1 89 ? -10.922 -19.484 -5.383 1 97.56 89 ASN B CA 1
ATOM 1561 C C . ASN B 1 89 ? -12.367 -19.625 -4.902 1 97.56 89 ASN B C 1
ATOM 1563 O O . ASN B 1 89 ? -12.664 -20.453 -4.043 1 97.56 89 ASN B O 1
ATOM 1567 N N . LYS B 1 90 ? -13.203 -18.688 -5.316 1 98 90 LYS B N 1
ATOM 1568 C CA . LYS B 1 90 ? -14.648 -18.719 -5.086 1 98 90 LYS B CA 1
ATOM 1569 C C . LYS B 1 90 ? -14.977 -18.438 -3.621 1 98 90 LYS B C 1
ATOM 1571 O O . LYS B 1 90 ? -16.047 -18.828 -3.135 1 98 90 LYS B O 1
ATOM 1576 N N . MET B 1 91 ? -14.062 -17.891 -2.922 1 98.19 91 MET B N 1
ATOM 1577 C CA . MET B 1 91 ? -14.305 -17.469 -1.547 1 98.19 91 MET B CA 1
ATOM 1578 C C . MET B 1 91 ? -14.797 -16.031 -1.503 1 98.19 91 MET B C 1
ATOM 1580 O O . MET B 1 91 ? -14.156 -15.164 -0.903 1 98.19 91 MET B O 1
ATOM 1584 N N . TYR B 1 92 ? -15.984 -15.805 -1.987 1 98.12 92 TYR B N 1
ATOM 1585 C CA . TYR B 1 92 ? -16.516 -14.461 -2.23 1 98.12 92 TYR B CA 1
ATOM 1586 C C . TYR B 1 92 ? -16.766 -13.727 -0.918 1 98.12 92 TYR B C 1
ATOM 1588 O O . TYR B 1 92 ? -16.453 -12.539 -0.799 1 98.12 92 TYR B O 1
ATOM 1596 N N . CYS B 1 93 ? -17.312 -14.445 0.086 1 98 93 CYS B N 1
ATOM 1597 C CA . CYS B 1 93 ? -17.594 -13.82 1.372 1 98 93 CYS B CA 1
ATOM 1598 C C . CYS B 1 93 ? -16.312 -13.391 2.068 1 98 93 CYS B C 1
ATOM 1600 O O . CYS B 1 93 ? -16.219 -12.273 2.576 1 98 93 CYS B O 1
ATOM 1602 N N . LEU B 1 94 ? -15.32 -14.266 2.059 1 98.12 94 LEU B N 1
ATOM 1603 C CA . LEU B 1 94 ? -14.039 -13.961 2.682 1 98.12 94 LEU B CA 1
ATOM 1604 C C . LEU B 1 94 ? -13.344 -12.805 1.963 1 98.12 94 LEU B C 1
ATOM 1606 O O . LEU B 1 94 ? -12.742 -11.945 2.604 1 98.12 94 LEU B O 1
ATOM 1610 N N . GLY B 1 95 ? -13.422 -12.883 0.619 1 98.56 95 GLY B N 1
ATOM 1611 C CA . GLY B 1 95 ? -12.844 -11.797 -0.16 1 98.56 95 GLY B CA 1
ATOM 1612 C C . GLY B 1 95 ? -13.492 -10.461 0.119 1 98.56 95 GLY B C 1
ATOM 1613 O O . GLY B 1 95 ? -12.805 -9.453 0.31 1 98.56 95 GLY B O 1
ATOM 1614 N N . GLY B 1 96 ? -14.812 -10.461 0.104 1 98.56 96 GLY B N 1
ATOM 1615 C CA . GLY B 1 96 ? -15.539 -9.242 0.414 1 98.56 96 GLY B CA 1
ATOM 1616 C C . GLY B 1 96 ? -15.227 -8.695 1.793 1 98.56 96 GLY B C 1
ATOM 1617 O O . GLY B 1 96 ? -15.047 -7.488 1.96 1 98.56 96 GLY B O 1
ATOM 1618 N N . LEU B 1 97 ? -15.203 -9.531 2.809 1 98.62 97 LEU B N 1
ATOM 1619 C CA . LEU B 1 97 ? -14.875 -9.133 4.172 1 98.62 97 LEU B CA 1
ATOM 1620 C C . LEU B 1 97 ? -13.461 -8.57 4.246 1 98.62 97 LEU B C 1
ATOM 1622 O O . LEU B 1 97 ? -13.211 -7.578 4.93 1 98.62 97 LEU B O 1
ATOM 1626 N N . TYR B 1 98 ? -12.523 -9.242 3.557 1 98.81 98 TYR B N 1
ATOM 1627 C CA . TYR B 1 98 ? -11.133 -8.805 3.523 1 98.81 98 TYR B CA 1
ATOM 1628 C C . TYR B 1 98 ? -11.016 -7.391 2.969 1 98.81 98 TYR B C 1
ATOM 1630 O O . TYR B 1 98 ? -10.336 -6.543 3.551 1 98.81 98 TYR B O 1
ATOM 1638 N N . VAL B 1 99 ? -11.719 -7.133 1.85 1 98.88 99 VAL B N 1
ATOM 1639 C CA . VAL B 1 99 ? -11.703 -5.82 1.213 1 98.88 99 VAL B CA 1
ATOM 1640 C C . VAL B 1 99 ? -12.344 -4.789 2.137 1 98.88 99 VAL B C 1
ATOM 1642 O O . VAL B 1 99 ? -11.766 -3.73 2.391 1 98.88 99 VAL B O 1
ATOM 1645 N N . ALA B 1 100 ? -13.461 -5.125 2.688 1 98.81 100 ALA B N 1
ATOM 1646 C CA . ALA B 1 100 ? -14.211 -4.199 3.533 1 98.81 100 ALA B CA 1
ATOM 1647 C C . ALA B 1 100 ? -13.438 -3.871 4.805 1 98.81 100 ALA B C 1
ATOM 1649 O O . ALA B 1 100 ? -13.336 -2.705 5.191 1 98.81 100 ALA B O 1
ATOM 1650 N N . LEU B 1 101 ? -12.93 -4.875 5.453 1 98.88 101 LEU B N 1
ATOM 1651 C CA . LEU B 1 101 ? -12.211 -4.672 6.707 1 98.88 101 LEU B CA 1
ATOM 1652 C C . LEU B 1 101 ? -10.914 -3.896 6.473 1 98.88 101 LEU B C 1
ATOM 1654 O O . LEU B 1 101 ? -10.539 -3.055 7.289 1 98.88 101 LEU B O 1
ATOM 1658 N N . SER B 1 102 ? -10.219 -4.207 5.363 1 98.94 102 SER B N 1
ATOM 1659 C CA . SER B 1 102 ? -8.992 -3.49 5.051 1 98.94 102 SER B CA 1
ATOM 1660 C C . SER B 1 102 ? -9.25 -1.995 4.895 1 98.94 102 SER B C 1
ATOM 1662 O O . SER B 1 102 ? -8.562 -1.175 5.508 1 98.94 102 SER B O 1
ATOM 1664 N N . VAL B 1 103 ? -10.273 -1.64 4.09 1 98.88 103 VAL B N 1
ATOM 1665 C CA . VAL B 1 103 ? -10.586 -0.234 3.844 1 98.88 103 VAL B CA 1
ATOM 1666 C C . VAL B 1 103 ? -11.086 0.418 5.133 1 98.88 103 VAL B C 1
ATOM 1668 O O . VAL B 1 103 ? -10.562 1.454 5.555 1 98.88 103 VAL B O 1
ATOM 1671 N N . ALA B 1 104 ? -12.016 -0.175 5.805 1 98.81 104 ALA B N 1
ATOM 1672 C CA . ALA B 1 104 ? -12.648 0.414 6.984 1 98.81 104 ALA B CA 1
ATOM 1673 C C . ALA B 1 104 ? -11.633 0.603 8.109 1 98.81 104 ALA B C 1
ATOM 1675 O O . ALA B 1 104 ? -11.547 1.684 8.695 1 98.81 10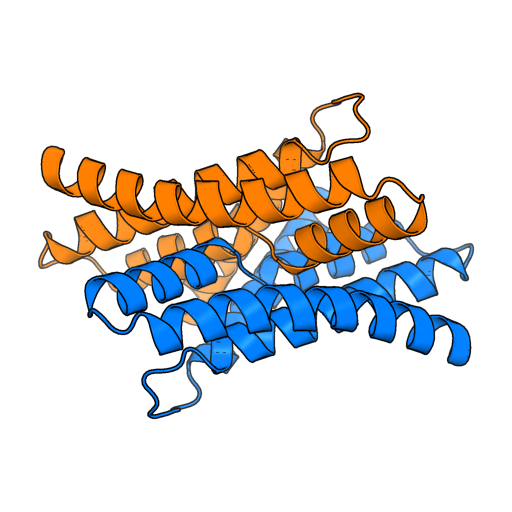4 ALA B O 1
ATOM 1676 N N . PHE B 1 105 ? -10.828 -0.391 8.406 1 98.81 105 PHE B N 1
ATOM 1677 C CA . PHE B 1 105 ? -9.953 -0.341 9.57 1 98.81 105 PHE B CA 1
ATOM 1678 C C . PHE B 1 105 ? -8.719 0.511 9.281 1 98.81 105 PHE B C 1
ATOM 1680 O O . PHE B 1 105 ? -8.133 1.093 10.195 1 98.81 105 PHE B O 1
ATOM 1687 N N . CYS B 1 106 ? -8.344 0.588 8.039 1 98.94 106 CYS B N 1
ATOM 1688 C CA . CYS B 1 106 ? -7.23 1.484 7.734 1 98.94 106 CYS B CA 1
ATOM 1689 C C . CYS B 1 106 ? -7.668 2.941 7.816 1 98.94 106 CYS B C 1
ATOM 1691 O O . CYS B 1 106 ? -6.934 3.789 8.328 1 98.94 106 CYS B O 1
ATOM 1693 N N . LEU B 1 107 ? -8.898 3.291 7.27 1 98.88 107 LEU B N 1
ATOM 1694 C CA . LEU B 1 107 ? -9.414 4.645 7.441 1 98.88 107 LEU B CA 1
ATOM 1695 C C . LEU B 1 107 ? -9.555 4.988 8.922 1 98.88 107 LEU B C 1
ATOM 1697 O O . LEU B 1 107 ? -9.125 6.066 9.352 1 98.88 107 LEU B O 1
ATOM 1701 N N . LEU B 1 108 ? -10.117 4.082 9.695 1 98.81 108 LEU B N 1
ATOM 1702 C CA . LEU B 1 108 ? -10.234 4.281 11.141 1 98.81 108 LEU B CA 1
ATOM 1703 C C . LEU B 1 108 ? -8.859 4.387 11.789 1 98.81 108 LEU B C 1
ATOM 1705 O O . LEU B 1 108 ? -8.68 5.137 12.75 1 98.81 108 LEU B O 1
ATOM 1709 N N . GLY B 1 109 ? -7.949 3.572 11.266 1 98.88 109 GLY B N 1
ATOM 1710 C CA . GLY B 1 109 ? -6.586 3.613 11.773 1 98.88 109 GLY B CA 1
ATOM 1711 C C . GLY B 1 109 ? -5.945 4.984 11.656 1 98.88 109 GLY B C 1
ATOM 1712 O O . GLY B 1 109 ? -5.301 5.457 12.594 1 98.88 109 GLY B O 1
ATOM 1713 N N . VAL B 1 110 ? -6.094 5.582 10.484 1 98.88 110 VAL B N 1
ATOM 1714 C CA . VAL B 1 110 ? -5.566 6.93 10.289 1 98.88 110 VAL B CA 1
ATOM 1715 C C . VAL B 1 110 ? -6.18 7.879 11.312 1 98.88 110 VAL B C 1
ATOM 1717 O O . VAL B 1 110 ? -5.473 8.68 11.938 1 98.88 110 VAL B O 1
ATOM 1720 N N . PHE B 1 111 ? -7.465 7.812 11.484 1 98.06 111 PHE B N 1
ATOM 1721 C CA . PHE B 1 111 ? -8.172 8.656 12.445 1 98.06 111 PHE B CA 1
ATOM 1722 C C . PHE B 1 111 ? -7.641 8.438 13.852 1 98.06 111 PHE B C 1
ATOM 1724 O O . PHE B 1 111 ? -7.383 9.406 14.578 1 98.06 111 PHE B O 1
ATOM 1731 N N . CYS B 1 112 ? -7.488 7.219 14.242 1 98.31 112 CYS B N 1
ATOM 1732 C CA . CYS B 1 112 ? -6.969 6.879 15.562 1 98.31 112 CYS B CA 1
ATOM 1733 C C . CYS B 1 112 ? -5.551 7.41 15.734 1 98.31 112 CYS B C 1
ATOM 1735 O O . CYS B 1 112 ? -5.203 7.922 16.797 1 98.31 112 CYS B O 1
ATOM 1737 N N . GLY B 1 113 ? -4.719 7.215 14.742 1 98.69 113 GLY B N 1
ATOM 1738 C CA . GLY B 1 113 ? -3.365 7.746 14.781 1 98.69 113 GLY B CA 1
ATOM 1739 C C . GLY B 1 113 ? -3.32 9.25 14.992 1 98.69 113 GLY B C 1
ATOM 1740 O O . GLY B 1 113 ? -2.547 9.742 15.82 1 98.69 113 GLY B O 1
ATOM 1741 N N . LYS B 1 114 ? -4.129 9.969 14.25 1 97.88 114 LYS B N 1
ATOM 1742 C CA . LYS B 1 114 ? -4.199 11.414 14.406 1 97.88 114 LYS B CA 1
ATOM 1743 C C . LYS B 1 114 ? -4.625 11.797 15.82 1 97.88 114 LYS B C 1
ATOM 1745 O O . LYS B 1 114 ? -4.078 12.727 16.406 1 97.88 114 LYS B O 1
ATOM 1750 N N . ARG B 1 115 ? -5.637 11.133 16.375 1 96.94 115 ARG B N 1
ATOM 1751 C CA . ARG B 1 115 ? -6.125 11.414 17.719 1 96.94 115 ARG B CA 1
ATOM 1752 C C . ARG B 1 115 ? -5.047 11.141 18.766 1 96.94 115 ARG B C 1
ATOM 1754 O O . ARG B 1 115 ? -4.902 11.898 19.719 1 96.94 115 ARG B O 1
ATOM 1761 N N . LEU B 1 116 ? -4.383 10.047 18.625 1 97.69 116 LEU B N 1
ATOM 1762 C CA . LEU B 1 116 ? -3.297 9.711 19.531 1 97.69 116 LEU B CA 1
ATOM 1763 C C . LEU B 1 116 ? -2.229 10.797 19.531 1 97.69 116 LEU B C 1
ATOM 1765 O O . LEU B 1 116 ? -1.678 11.141 20.578 1 97.69 116 LEU B O 1
ATOM 1769 N N . ALA B 1 117 ? -1.887 11.297 18.359 1 96.88 117 ALA B N 1
ATOM 1770 C CA . ALA B 1 117 ? -0.914 12.375 18.234 1 96.88 117 ALA B CA 1
ATOM 1771 C C . ALA B 1 117 ? -1.359 13.609 19.016 1 96.88 117 ALA B C 1
ATOM 1773 O O . ALA B 1 117 ? -0.541 14.281 19.641 1 96.88 117 ALA B O 1
ATOM 1774 N N . SER B 1 118 ? -2.67 13.906 18.953 1 94.19 118 SER B N 1
ATOM 1775 C CA . SER B 1 118 ? -3.207 15.094 19.609 1 94.19 118 SER B CA 1
ATOM 1776 C C . SER B 1 118 ? -3.119 14.977 21.125 1 94.19 118 SER B C 1
ATOM 1778 O O . SER B 1 118 ? -3.068 15.984 21.828 1 94.19 118 SER B O 1
ATOM 1780 N N . VAL B 1 119 ? -3.059 13.766 21.609 1 93.88 119 VAL B N 1
ATOM 1781 C CA . VAL B 1 119 ? -3.008 13.539 23.047 1 93.88 119 VAL B CA 1
ATOM 1782 C C . VAL B 1 119 ? -1.561 13.602 23.531 1 93.88 119 VAL B C 1
ATOM 1784 O O . VAL B 1 119 ? -1.292 14.039 24.656 1 93.88 119 VAL B O 1
ATOM 1787 N N . VAL B 1 120 ? -0.65 13.188 22.688 1 89.75 120 VAL B N 1
ATOM 1788 C CA . VAL B 1 120 ? 0.736 13.07 23.125 1 89.75 120 VAL B CA 1
ATOM 1789 C C . VAL B 1 120 ? 1.498 14.344 22.781 1 89.75 120 VAL B C 1
ATOM 1791 O O . VAL B 1 120 ? 2.525 14.648 23.391 1 89.75 120 VAL B O 1
ATOM 1794 N N . ALA B 1 121 ? 1.109 14.914 21.688 1 80.5 121 ALA B N 1
ATOM 1795 C CA . ALA B 1 121 ? 1.815 16.125 21.281 1 80.5 121 ALA B CA 1
ATOM 1796 C C . ALA B 1 121 ? 1.567 17.266 22.266 1 80.5 121 ALA B C 1
ATOM 1798 O O . ALA B 1 121 ? 0.531 17.297 22.922 1 80.5 121 ALA B O 1
#

Nearest PDB structures (foldseek):
  6bqo-assembly1_A  TM=9.637E-01  e=4.865E-06  Bordetella pertussis Tohama I
  5a40-assembly2_C  TM=9.540E-01  e=7.314E-06  Bordetella pertussis
  6b24-assembly1_A  TM=9.130E-01  e=6.605E-06  Escherichia coli
  7kk9-assembly1_B  TM=9.116E-01  e=9.437E-06  Escherichia coli
  6bqo-assembly2_B-2  TM=9.676E-01  e=2.133E-05  Bordetella pertussis Tohama I

pLDDT: mean 96.89, std 4.15, range [72.19, 98.94]

Radius of gyration: 17.05 Å; Cα contacts (8 Å, |Δi|>4): 479; chains: 2; bounding box: 38×47×46 Å

Secondary structure (DSSP, 8-state):
-HHHHHHHHHHHHHHHHHHHHTS----SS-HHHHHHHHHHHHHHHHHHHHHHH-TT--HHHHIIIIIIIIHHH--SHHHHHHHHHHHHTT-HHHHHHHHHHHHHHHHHHHHHHHHHHHHH-/-HHHHHHHHHHHHHHHHHHHHTS----SS-HHHHHHHHHHHHHHHHHHHHHHH-TT--HHHHIIIIIIIIHHH--SHHHHHHHHHHHHTT-HHHHHHHHHHHHHHHHHHHHHHHHHHHHH-

Solvent-accessible surface area (backbone atoms only — not comparable to full-atom values): 11131 Å² total; per-residue (Å²): 118,65,57,57,33,17,20,53,18,0,13,51,12,15,36,51,40,50,58,55,64,65,56,90,70,96,61,93,62,69,54,60,62,44,50,39,26,26,52,21,7,21,49,39,19,23,50,54,32,37,50,74,73,39,90,81,65,54,67,58,57,47,36,17,49,49,55,1,22,23,18,7,30,4,36,37,20,60,52,26,45,52,36,46,51,30,43,74,70,67,34,52,70,61,22,50,49,52,55,51,49,44,54,53,45,16,40,49,19,17,53,50,13,28,52,52,18,64,70,72,95,118,66,58,57,34,17,20,53,17,0,14,52,12,14,36,53,39,51,58,55,62,66,56,88,71,96,61,92,65,69,55,59,62,42,50,39,28,27,53,20,7,19,49,38,20,22,50,54,33,36,49,73,73,39,90,79,64,53,68,57,58,48,36,17,48,49,54,1,22,23,17,7,30,4,36,37,18,59,52,27,46,52,36,47,50,30,44,74,69,67,34,51,68,63,23,50,49,51,54,50,50,44,54,54,45,16,37,50,20,17,52,49,13,28,53,52,17,65,70,71,92

Organism: NCBI:txid290054